Protein AF-A0A3G8M3Q3-F1 (afdb_monomer_lite)

Foldseek 3Di:
DDDDDDDDDDDDDDDPPPPPDPDPQDFVCQQAVLPDFFKWFKFFPNDGDWIKTWDHPDPFFIAIAIGHPDPPPDADDDQPDWTQWGWFACFAPGFIAIFGQWDWDPPDDRRPTHIWGKFFPWKWKAWQPGDTDTGGRVRGDTTTGGDGGRRDDQTKMKMKTKIFTADSVNPHGDKIKIKIKIKHKDQWDAAPQDDPPVRIAIWIKIFMWMAMLPPGTPFWDADDDPSHGPPHPTGGQKMAIRGRVQHGRCFIDGPPDGTIGIGTPDD

Radius of gyration: 21.7 Å; chains: 1; bounding box: 84×52×56 Å

Structure (mmCIF, N/CA/C/O backbone):
data_AF-A0A3G8M3Q3-F1
#
_entry.id   AF-A0A3G8M3Q3-F1
#
loop_
_atom_site.group_PDB
_atom_site.id
_atom_site.type_symbol
_atom_site.label_atom_id
_atom_site.label_alt_id
_atom_site.label_comp_id
_atom_site.label_asym_id
_atom_site.label_entity_id
_atom_site.label_seq_id
_atom_site.pdbx_PDB_ins_code
_atom_site.Cartn_x
_atom_site.Cartn_y
_atom_site.Cartn_z
_atom_site.occupancy
_atom_site.B_iso_or_equiv
_atom_site.auth_seq_id
_atom_site.auth_comp_id
_atom_site.auth_asym_id
_atom_site.auth_atom_id
_atom_site.pdbx_PDB_model_num
ATOM 1 N N . MET A 1 1 ? -62.372 -31.945 -24.465 1.00 40.75 1 MET A N 1
ATOM 2 C CA . MET A 1 1 ? -61.508 -33.107 -24.761 1.00 40.75 1 MET A CA 1
ATOM 3 C C . MET A 1 1 ? -60.126 -32.550 -25.115 1.00 40.75 1 MET A C 1
ATOM 5 O O . MET A 1 1 ? -60.099 -31.724 -26.007 1.00 40.75 1 MET A O 1
ATOM 9 N N . ARG A 1 2 ? -59.083 -32.896 -24.327 1.00 37.00 2 ARG A N 1
ATOM 10 C CA . ARG A 1 2 ? -57.598 -32.853 -24.547 1.00 37.00 2 ARG A CA 1
ATOM 11 C C . ARG A 1 2 ? -56.981 -31.659 -25.333 1.00 37.00 2 ARG A C 1
ATOM 13 O O . ARG A 1 2 ? -57.373 -31.423 -26.460 1.00 37.00 2 ARG A O 1
ATOM 20 N N . ARG A 1 3 ? -56.128 -30.815 -24.706 1.00 33.59 3 ARG A N 1
ATOM 21 C CA . ARG A 1 3 ? -54.622 -30.845 -24.641 1.00 33.59 3 ARG A CA 1
ATOM 22 C C . ARG A 1 3 ? -53.977 -30.807 -26.043 1.00 33.59 3 ARG A C 1
ATOM 24 O O . ARG A 1 3 ? -54.398 -31.591 -26.873 1.00 33.59 3 ARG A O 1
ATOM 31 N N . GLU A 1 4 ? -53.029 -29.925 -26.388 1.00 37.81 4 GLU A N 1
ATOM 32 C CA . GLU A 1 4 ? -51.670 -29.662 -25.841 1.00 37.81 4 GLU A CA 1
ATOM 33 C C . GLU A 1 4 ? -51.273 -28.175 -26.093 1.00 37.81 4 GLU A C 1
ATOM 35 O O . GLU A 1 4 ? -51.720 -27.611 -27.083 1.00 37.81 4 GLU A O 1
ATOM 40 N N . LEU A 1 5 ? -50.612 -27.372 -25.239 1.00 42.44 5 LEU A N 1
ATOM 41 C CA . LEU A 1 5 ? -49.352 -27.440 -24.459 1.00 42.44 5 LEU A CA 1
ATOM 42 C C . LEU A 1 5 ? -48.046 -27.425 -25.279 1.00 42.44 5 LEU A C 1
ATOM 44 O O . LEU A 1 5 ? -47.664 -28.454 -25.821 1.00 42.44 5 LEU A O 1
ATOM 48 N N . ASN A 1 6 ? -47.331 -26.284 -25.243 1.00 35.25 6 ASN A N 1
ATOM 49 C CA . ASN A 1 6 ? -45.879 -26.098 -24.976 1.00 35.25 6 ASN A CA 1
ATOM 50 C C . ASN A 1 6 ? -45.358 -24.818 -25.675 1.00 35.25 6 ASN A C 1
ATOM 52 O O . ASN A 1 6 ? -45.674 -24.616 -26.837 1.00 35.25 6 ASN A O 1
ATOM 56 N N . ARG A 1 7 ? -44.512 -23.926 -25.137 1.00 35.75 7 ARG A N 1
ATOM 57 C CA . ARG A 1 7 ? -43.873 -23.642 -23.830 1.00 35.75 7 ARG A CA 1
ATOM 58 C C . ARG A 1 7 ? -43.283 -22.217 -23.953 1.00 35.75 7 ARG A C 1
ATOM 60 O O . ARG A 1 7 ? -42.674 -21.949 -24.986 1.00 35.75 7 ARG A O 1
ATOM 67 N N . PRO A 1 8 ? -43.355 -21.336 -22.942 1.00 37.47 8 PRO A N 1
ATOM 68 C CA . PRO A 1 8 ? -42.456 -20.191 -22.857 1.00 37.47 8 PRO A CA 1
ATOM 69 C C . PRO A 1 8 ? -41.119 -20.591 -22.210 1.00 37.47 8 PRO A C 1
ATOM 71 O O . PRO A 1 8 ? -41.064 -21.424 -21.303 1.00 37.47 8 PRO A O 1
ATOM 74 N N . VAL A 1 9 ? -40.042 -19.998 -22.722 1.00 39.16 9 VAL A N 1
ATOM 75 C CA . VAL A 1 9 ? -38.662 -20.136 -22.242 1.00 39.16 9 VAL A CA 1
ATOM 76 C C . VAL A 1 9 ? -38.539 -19.480 -20.865 1.00 39.16 9 VAL A C 1
ATOM 78 O O . VAL A 1 9 ? -38.859 -18.305 -20.699 1.00 39.16 9 VAL A O 1
ATOM 81 N N . TYR A 1 10 ? -38.072 -20.249 -19.882 1.00 33.38 10 TYR A N 1
ATOM 82 C CA . TYR A 1 10 ? -37.680 -19.753 -18.565 1.00 33.38 10 TYR A CA 1
ATOM 83 C C . TYR A 1 10 ? -36.361 -18.981 -18.681 1.00 33.38 10 TYR A C 1
ATOM 85 O O . TYR A 1 10 ? -35.334 -19.562 -19.027 1.00 33.38 10 TYR A O 1
ATOM 93 N N . VAL A 1 11 ? -36.371 -17.693 -18.339 1.00 37.00 11 VAL A N 1
ATOM 94 C CA . VAL A 1 11 ? -35.156 -16.975 -17.940 1.00 37.00 11 VAL A CA 1
ATOM 95 C C . VAL A 1 11 ? -35.053 -17.103 -16.424 1.00 37.00 11 VAL A C 1
ATOM 97 O O . VAL A 1 11 ? -35.839 -16.509 -15.687 1.00 37.00 11 VAL A O 1
ATOM 100 N N . SER A 1 12 ? -34.113 -17.926 -15.959 1.00 34.34 12 SER A N 1
ATOM 101 C CA . SER A 1 12 ? -33.754 -18.022 -14.543 1.00 34.34 12 SER A CA 1
ATOM 102 C C . SER A 1 12 ? -33.100 -16.721 -14.088 1.00 34.34 12 SER A C 1
ATOM 104 O O . SER A 1 12 ? -31.940 -16.460 -14.402 1.00 34.34 12 SER A O 1
ATOM 106 N N . ALA A 1 13 ? -33.828 -15.932 -13.301 1.00 34.44 13 ALA A N 1
ATOM 107 C CA . ALA A 1 13 ? -33.247 -14.902 -12.457 1.00 34.44 13 ALA A CA 1
ATOM 108 C C . ALA A 1 13 ? -32.450 -15.589 -11.337 1.00 34.44 13 ALA A C 1
ATOM 110 O O . ALA A 1 13 ? -33.031 -16.147 -10.406 1.00 34.44 13 ALA A O 1
ATOM 111 N N . HIS A 1 14 ? -31.120 -15.582 -11.435 1.00 33.31 14 HIS A N 1
ATOM 112 C CA . HIS A 1 14 ? -30.280 -15.890 -10.284 1.00 33.31 14 HIS A CA 1
ATOM 113 C C . HIS A 1 14 ? -30.279 -14.677 -9.359 1.00 33.31 14 HIS A C 1
ATOM 115 O O . HIS A 1 14 ? -29.726 -13.621 -9.658 1.00 33.31 14 HIS A O 1
ATOM 121 N N . VAL A 1 15 ? -30.968 -14.860 -8.241 1.00 36.97 15 VAL A N 1
ATOM 122 C CA . VAL A 1 15 ? -30.969 -13.994 -7.071 1.00 36.97 15 VAL A CA 1
ATOM 123 C C . VAL A 1 15 ? -29.561 -14.012 -6.471 1.00 36.97 15 VAL A C 1
ATOM 125 O O . VAL A 1 15 ? -29.183 -14.974 -5.809 1.00 36.97 15 VAL A O 1
ATOM 128 N N . ALA A 1 16 ? -28.780 -12.952 -6.681 1.00 37.38 16 ALA A N 1
ATOM 129 C CA . ALA A 1 16 ? -27.647 -12.647 -5.815 1.00 37.38 16 ALA A CA 1
ATOM 130 C C . ALA A 1 16 ? -28.204 -11.931 -4.578 1.00 37.38 16 ALA A C 1
ATOM 132 O O . ALA A 1 16 ? -28.388 -10.714 -4.561 1.00 37.38 16 ALA A O 1
ATOM 133 N N . ALA A 1 17 ? -28.563 -12.714 -3.563 1.00 34.62 17 ALA A N 1
ATOM 134 C CA . ALA A 1 17 ? -28.918 -12.193 -2.255 1.00 34.62 17 ALA A CA 1
ATOM 135 C C . ALA A 1 17 ? -27.663 -11.565 -1.628 1.00 34.62 17 ALA A C 1
ATOM 137 O O . ALA A 1 17 ? -26.832 -12.257 -1.045 1.00 34.62 17 ALA A O 1
ATOM 138 N N . CYS A 1 18 ? -27.522 -10.244 -1.757 1.00 36.16 18 CYS A N 1
ATOM 139 C CA . CYS A 1 18 ? -26.643 -9.457 -0.901 1.00 36.16 18 CYS A CA 1
ATOM 140 C C . CYS A 1 18 ? -27.139 -9.610 0.540 1.00 36.16 18 CYS A C 1
ATOM 142 O O . CYS A 1 18 ? -28.108 -8.967 0.948 1.00 36.16 18 CYS A O 1
ATOM 144 N N . GLY A 1 19 ? -26.483 -10.479 1.308 1.00 34.22 19 GLY A N 1
ATOM 145 C CA . GLY A 1 19 ? -26.608 -10.487 2.756 1.00 34.22 19 GLY A CA 1
ATOM 146 C C . GLY A 1 19 ? -26.223 -9.111 3.288 1.00 34.22 19 GLY A C 1
ATOM 147 O O . GLY A 1 19 ? -25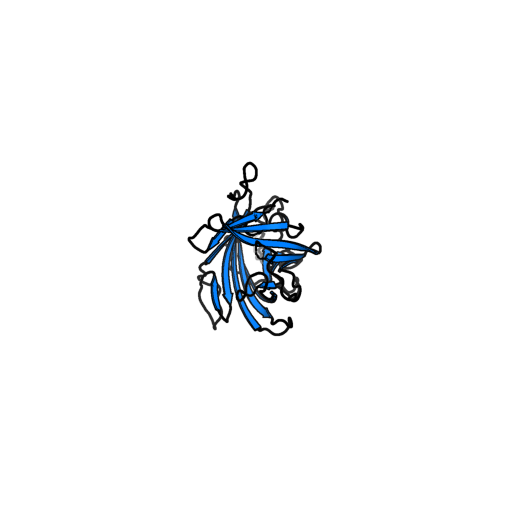.085 -8.670 3.141 1.00 34.22 19 GLY A O 1
ATOM 148 N N . LEU A 1 20 ? -27.191 -8.415 3.879 1.00 43.31 20 LEU A N 1
ATOM 149 C CA . LEU A 1 20 ? -26.968 -7.223 4.686 1.00 43.31 20 LEU A CA 1
ATOM 150 C C . LEU A 1 20 ? -26.212 -7.646 5.951 1.00 43.31 20 LEU A C 1
ATOM 152 O O . LEU A 1 20 ? -26.810 -7.944 6.982 1.00 43.31 20 LEU A O 1
ATOM 156 N N . ILE A 1 21 ? -24.886 -7.699 5.856 1.00 43.00 21 ILE A N 1
ATOM 157 C CA . ILE A 1 21 ? -23.998 -7.807 7.011 1.00 43.00 21 ILE A CA 1
ATOM 158 C C . ILE A 1 21 ? -24.046 -6.446 7.710 1.00 43.00 21 ILE A C 1
ATOM 160 O O . ILE A 1 21 ? -23.524 -5.454 7.200 1.00 43.00 21 ILE A O 1
ATOM 164 N N . SER A 1 22 ? -24.697 -6.369 8.873 1.00 43.41 22 SER A N 1
ATOM 165 C CA . SER A 1 22 ? -24.556 -5.219 9.768 1.00 43.41 22 SER A CA 1
ATOM 166 C C . SER A 1 22 ? -23.190 -5.293 10.459 1.00 43.41 22 SER A C 1
ATOM 168 O O . SER A 1 22 ? -23.093 -5.612 11.644 1.00 43.41 22 SER A O 1
ATOM 170 N N . SER A 1 23 ? -22.115 -5.052 9.712 1.00 48.78 23 SER A N 1
ATOM 171 C CA . SER A 1 23 ? -20.810 -4.791 10.308 1.00 48.78 23 SER A CA 1
ATOM 172 C C . SER A 1 23 ? -20.828 -3.377 10.886 1.00 48.78 23 SER A C 1
ATOM 174 O O . SER A 1 23 ? -21.395 -2.448 10.298 1.00 48.78 23 SER A O 1
ATOM 176 N N . GLN A 1 24 ? -20.224 -3.184 12.060 1.00 53.44 24 GLN A N 1
ATOM 177 C CA . GLN A 1 24 ? -19.798 -1.842 12.443 1.00 53.44 24 GLN A CA 1
ATOM 178 C C . GLN A 1 24 ? -18.947 -1.313 11.284 1.00 53.44 24 GLN A C 1
ATOM 180 O O . GLN A 1 24 ? -17.979 -1.961 10.896 1.00 53.44 24 GLN A O 1
ATOM 185 N N . ARG A 1 25 ? -19.368 -0.202 10.666 1.00 68.44 25 ARG A N 1
ATOM 186 C CA . ARG A 1 25 ? -18.690 0.383 9.501 1.00 68.44 25 ARG A CA 1
ATOM 187 C C . ARG A 1 25 ? -17.395 1.047 9.946 1.00 68.44 25 ARG A C 1
ATOM 189 O O . ARG A 1 25 ? -17.318 2.272 10.027 1.00 68.44 25 ARG A O 1
ATOM 196 N N . GLU A 1 26 ? -16.416 0.229 10.287 1.00 85.19 26 GLU A N 1
ATOM 197 C CA . GLU A 1 26 ? -15.064 0.693 10.517 1.00 85.19 26 GLU A CA 1
ATOM 198 C C . GLU A 1 26 ? -14.445 1.127 9.194 1.00 85.19 26 GLU A C 1
ATOM 200 O O . GLU A 1 26 ? -14.740 0.594 8.120 1.00 85.19 26 GLU A O 1
ATOM 205 N N . ARG A 1 27 ? -13.602 2.148 9.274 1.00 88.19 27 ARG A N 1
ATOM 206 C CA . ARG A 1 27 ? -12.960 2.757 8.116 1.00 88.19 27 ARG A CA 1
ATOM 207 C C . ARG A 1 27 ? -11.458 2.635 8.244 1.00 88.19 27 ARG A C 1
ATOM 209 O O . ARG A 1 27 ? -10.931 2.630 9.348 1.00 88.19 27 ARG A O 1
ATOM 216 N N . ALA A 1 28 ? -10.739 2.665 7.130 1.00 84.31 28 ALA A N 1
ATOM 217 C CA . ALA A 1 28 ? -9.280 2.689 7.143 1.00 84.31 28 ALA A CA 1
ATOM 218 C C . ALA A 1 28 ? -8.739 3.866 7.976 1.00 84.31 28 ALA A C 1
ATOM 220 O O . ALA A 1 28 ? -7.700 3.735 8.604 1.00 84.31 28 ALA A O 1
ATOM 221 N N . THR A 1 29 ? -9.463 4.986 8.074 1.00 84.56 29 THR A N 1
ATOM 222 C CA . THR A 1 29 ? -9.095 6.111 8.958 1.00 84.56 29 THR A CA 1
ATOM 223 C C . THR A 1 29 ? -9.113 5.780 10.446 1.00 84.56 29 THR A C 1
ATOM 225 O O . THR A 1 29 ? -8.512 6.512 11.220 1.00 84.56 29 THR A O 1
ATOM 228 N N . ASP A 1 30 ? -9.792 4.709 10.854 1.00 85.62 30 ASP A N 1
ATOM 229 C CA . ASP A 1 30 ? -9.781 4.246 12.240 1.00 85.62 30 ASP A CA 1
ATOM 230 C C . ASP A 1 30 ? -8.491 3.476 12.557 1.00 85.62 30 ASP A C 1
ATOM 232 O O . ASP A 1 30 ? -8.166 3.293 13.722 1.00 85.62 30 ASP A O 1
ATOM 236 N N . TYR A 1 31 ? -7.755 3.026 11.538 1.00 84.00 31 TYR A N 1
ATOM 237 C CA . TYR A 1 31 ? -6.584 2.149 11.647 1.00 84.00 31 TYR A CA 1
ATOM 238 C C . TYR A 1 31 ? -5.296 2.856 11.236 1.00 84.00 31 TYR A C 1
ATOM 240 O O . TYR A 1 31 ? -4.301 2.863 11.955 1.00 84.00 31 TYR A O 1
ATOM 248 N N . PHE A 1 32 ? -5.331 3.482 10.070 1.00 76.81 32 PHE A N 1
ATOM 249 C CA . PHE A 1 32 ? -4.275 4.306 9.527 1.00 76.81 32 PHE A CA 1
ATOM 250 C C . PHE A 1 32 ? -4.573 5.732 9.987 1.00 76.81 32 PHE A C 1
ATOM 252 O O . PHE A 1 32 ? -5.627 6.271 9.648 1.00 76.81 32 PHE A O 1
ATOM 259 N N . LEU A 1 33 ? -3.675 6.338 10.770 1.00 73.69 33 LEU A N 1
ATOM 260 C CA . LEU A 1 33 ? -3.817 7.686 11.353 1.00 73.69 33 LEU A CA 1
ATOM 261 C C . LEU A 1 33 ? -3.710 8.797 10.288 1.00 73.69 33 LEU A C 1
ATOM 263 O O . LEU A 1 33 ? -3.013 9.789 10.451 1.00 73.69 33 LEU A O 1
ATOM 267 N N . LEU A 1 34 ? -4.400 8.628 9.160 1.00 71.50 34 LEU A N 1
ATOM 268 C CA . LEU A 1 34 ? -4.343 9.470 7.965 1.00 71.50 34 LEU A CA 1
ATOM 269 C C . LEU A 1 34 ? -4.743 10.921 8.241 1.00 71.50 34 LEU A C 1
ATOM 271 O O . LEU A 1 34 ? -4.446 11.797 7.436 1.00 71.50 34 LEU A O 1
ATOM 275 N N . ARG A 1 35 ? -5.467 11.161 9.337 1.00 74.50 35 ARG A N 1
ATOM 276 C CA . ARG A 1 35 ? -6.048 12.461 9.687 1.00 74.50 35 ARG A CA 1
ATOM 277 C C . ARG A 1 35 ? -5.386 13.135 10.878 1.00 74.50 35 ARG A C 1
ATOM 279 O O . ARG A 1 35 ? -5.713 14.288 11.145 1.00 74.50 35 ARG A O 1
ATOM 286 N N . ASP A 1 36 ? -4.440 12.464 11.523 1.00 75.88 36 ASP A N 1
ATOM 287 C CA . ASP A 1 36 ? -3.827 12.955 12.746 1.00 75.88 36 ASP A CA 1
ATOM 288 C C . ASP A 1 36 ? -2.351 13.243 12.497 1.00 75.88 36 ASP A C 1
ATOM 290 O O . ASP A 1 36 ? -1.625 12.433 11.914 1.00 75.88 36 ASP A O 1
ATOM 294 N N . ASN A 1 37 ? -1.890 14.400 12.972 1.00 83.69 37 ASN A N 1
ATOM 295 C CA . ASN A 1 37 ? -0.459 14.611 13.146 1.00 83.69 37 ASN A CA 1
ATOM 296 C C . ASN A 1 37 ? 0.000 13.654 14.240 1.00 83.69 37 ASN A C 1
ATOM 298 O O . ASN A 1 37 ? -0.347 13.833 15.404 1.00 83.69 37 ASN A O 1
ATOM 302 N N . SER A 1 38 ? 0.749 12.627 13.860 1.00 79.56 38 SER A N 1
ATOM 303 C CA . SER A 1 38 ? 1.203 11.606 14.797 1.00 79.56 38 SER A CA 1
ATOM 304 C C . SER A 1 38 ? 2.671 11.309 14.578 1.00 79.56 38 SER A C 1
ATOM 306 O O . SER A 1 38 ? 3.171 11.308 13.455 1.00 79.56 38 SER A O 1
ATOM 308 N N . THR A 1 39 ? 3.376 11.077 15.676 1.00 80.00 39 THR A N 1
ATOM 309 C CA . THR A 1 39 ? 4.775 10.673 15.665 1.00 80.00 39 THR A CA 1
ATOM 310 C C . THR A 1 39 ? 4.924 9.431 16.525 1.00 80.00 39 THR A C 1
ATOM 312 O O . THR A 1 39 ? 4.274 9.277 17.559 1.00 80.00 39 THR A O 1
ATOM 315 N N . GLY A 1 40 ? 5.797 8.528 16.107 1.00 78.31 40 GLY A N 1
ATOM 316 C CA . GLY A 1 40 ? 6.117 7.341 16.874 1.00 78.31 40 GLY A CA 1
ATOM 317 C C . GLY A 1 40 ? 7.542 6.878 16.661 1.00 78.31 40 GLY A C 1
ATOM 318 O O . GLY A 1 40 ? 8.335 7.500 15.956 1.00 78.31 40 GLY A O 1
ATOM 319 N N . VAL A 1 41 ? 7.889 5.779 17.311 1.00 77.62 41 VAL A N 1
ATOM 320 C CA . VAL A 1 41 ? 9.188 5.126 17.201 1.00 77.62 41 VAL A CA 1
ATOM 321 C C . VAL A 1 41 ? 9.014 3.680 16.793 1.00 77.62 41 VAL A C 1
ATOM 323 O O . VAL A 1 41 ? 8.151 2.971 17.303 1.00 77.62 41 VAL A O 1
ATOM 326 N N . LEU A 1 42 ? 9.876 3.231 15.892 1.00 76.94 42 LEU A N 1
ATOM 327 C CA . LEU A 1 42 ? 10.107 1.818 15.662 1.00 76.94 42 LEU A CA 1
ATOM 328 C C . LEU A 1 42 ? 11.037 1.300 16.758 1.00 76.94 42 LEU A C 1
ATOM 330 O O . LEU A 1 42 ? 12.167 1.780 16.896 1.00 76.94 42 LEU A O 1
ATOM 334 N N . MET A 1 43 ? 10.574 0.309 17.508 1.00 76.06 43 MET A N 1
ATOM 335 C CA . MET A 1 43 ? 11.366 -0.426 18.484 1.00 76.06 43 MET A CA 1
ATOM 336 C C . MET A 1 43 ? 11.758 -1.791 17.932 1.00 76.06 43 MET A C 1
ATOM 338 O O . MET A 1 43 ? 10.924 -2.500 17.374 1.00 76.06 43 MET A O 1
ATOM 342 N N . SER A 1 44 ? 13.013 -2.188 18.146 1.00 75.25 44 SER A N 1
ATOM 343 C CA . SER A 1 44 ? 13.489 -3.549 17.888 1.00 75.25 44 SER A CA 1
ATOM 344 C C . SER A 1 44 ? 14.396 -4.011 19.021 1.00 75.25 44 SER A C 1
ATOM 346 O O . SER A 1 44 ? 15.326 -3.303 19.410 1.00 75.25 44 SER A O 1
ATOM 348 N N . GLY A 1 45 ? 14.094 -5.170 19.615 1.00 73.62 45 GLY A N 1
ATOM 349 C CA . GLY A 1 45 ? 14.868 -5.709 20.743 1.00 73.62 45 GLY A CA 1
ATOM 350 C C . GLY A 1 45 ? 15.021 -4.735 21.923 1.00 73.62 45 GLY A C 1
ATOM 351 O O . GLY A 1 45 ? 16.088 -4.674 22.530 1.00 73.62 45 GLY A O 1
ATOM 352 N N . GLY A 1 46 ? 13.993 -3.924 22.205 1.00 73.62 46 GLY A N 1
ATOM 353 C CA . GLY A 1 46 ? 14.006 -2.915 23.273 1.00 73.62 46 GLY A CA 1
ATOM 354 C C . GLY A 1 46 ? 14.746 -1.610 22.942 1.00 73.62 46 GLY A C 1
ATOM 355 O O . GLY A 1 46 ? 14.853 -0.740 23.803 1.00 73.62 46 GLY A O 1
ATOM 356 N N . ARG A 1 47 ? 15.244 -1.431 21.712 1.00 73.56 47 ARG A N 1
ATOM 357 C CA . ARG A 1 47 ? 15.945 -0.215 21.266 1.00 73.56 47 ARG A CA 1
ATOM 358 C C . ARG A 1 47 ? 15.118 0.590 20.268 1.00 73.56 47 ARG A C 1
ATOM 360 O O . ARG A 1 47 ? 14.471 0.006 19.405 1.00 73.56 47 ARG A O 1
ATOM 367 N N . ARG A 1 48 ? 15.205 1.925 20.347 1.00 76.94 48 ARG A N 1
ATOM 368 C CA . ARG A 1 48 ? 14.653 2.855 19.344 1.00 76.94 48 ARG A CA 1
ATOM 369 C C . ARG A 1 48 ? 15.502 2.796 18.078 1.00 76.94 48 ARG A C 1
ATOM 371 O O . ARG A 1 48 ? 16.672 3.166 18.113 1.00 76.94 48 ARG A O 1
ATOM 378 N N . MET A 1 49 ? 14.908 2.346 16.982 1.00 74.81 49 MET A N 1
ATOM 379 C CA . MET A 1 49 ? 15.581 2.185 15.692 1.00 74.81 49 MET A CA 1
ATOM 380 C C . MET A 1 49 ? 15.368 3.395 14.784 1.00 74.81 49 MET A C 1
ATOM 382 O O . MET A 1 49 ? 16.306 3.881 14.161 1.00 74.81 49 MET A O 1
ATOM 386 N N . SER A 1 50 ? 14.134 3.893 14.715 1.00 73.81 50 SER A N 1
A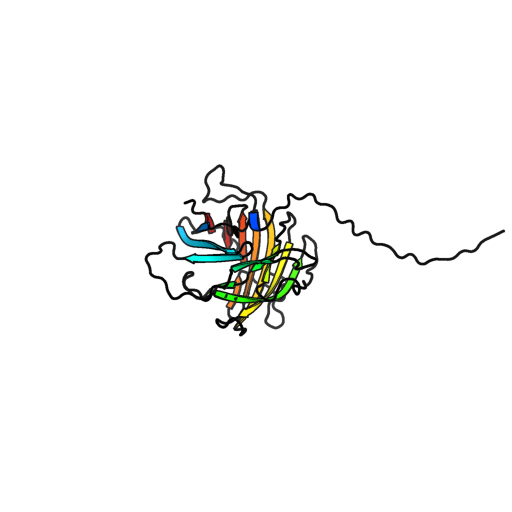TOM 387 C CA . SER A 1 50 ? 13.745 5.026 13.873 1.00 73.81 50 SER A CA 1
ATOM 388 C C . SER A 1 50 ? 12.574 5.764 14.508 1.00 73.81 50 SER A C 1
ATOM 390 O O . SER A 1 50 ? 11.837 5.183 15.305 1.00 73.81 50 SER A O 1
ATOM 392 N N . ARG A 1 51 ? 12.411 7.043 14.175 1.00 78.44 51 ARG A N 1
ATOM 393 C CA . ARG A 1 51 ? 11.192 7.804 14.439 1.00 78.44 51 ARG A CA 1
ATOM 394 C C . ARG A 1 51 ? 10.390 7.886 13.151 1.00 78.44 51 ARG A C 1
ATOM 396 O O . ARG A 1 51 ? 10.974 8.090 12.095 1.00 78.44 51 ARG A O 1
ATOM 403 N N . TRP A 1 52 ? 9.080 7.761 13.235 1.00 77.31 52 TRP A N 1
ATOM 404 C CA . TRP A 1 52 ? 8.179 8.020 12.122 1.00 77.31 52 TRP A CA 1
ATOM 405 C C . TRP A 1 52 ? 7.256 9.178 12.453 1.00 77.31 52 TRP A C 1
ATOM 407 O O . TRP A 1 52 ? 6.927 9.385 13.618 1.00 77.31 52 TRP A O 1
ATOM 417 N N . THR A 1 53 ? 6.837 9.916 11.434 1.00 79.56 53 THR A N 1
ATOM 418 C CA . THR A 1 53 ? 5.891 11.024 11.564 1.00 79.56 53 THR A CA 1
ATOM 419 C C . THR A 1 53 ? 4.909 10.975 10.410 1.00 79.56 53 THR A C 1
ATOM 421 O O . THR A 1 53 ? 5.332 10.998 9.257 1.00 79.56 53 THR A O 1
ATOM 424 N N . ILE A 1 54 ? 3.619 10.942 10.731 1.00 81.44 54 ILE A N 1
ATOM 425 C CA . ILE A 1 54 ? 2.504 11.076 9.799 1.00 81.44 54 ILE A CA 1
ATOM 426 C C . ILE A 1 54 ? 2.009 12.520 9.863 1.00 81.44 54 ILE A C 1
ATOM 428 O O . ILE A 1 54 ? 1.729 13.042 10.945 1.00 81.44 54 ILE A O 1
ATOM 432 N N . LYS A 1 55 ? 1.904 13.160 8.700 1.00 86.12 55 LYS A N 1
ATOM 433 C CA . LYS A 1 55 ? 1.442 14.535 8.541 1.00 86.12 55 LYS A CA 1
ATOM 434 C C . LYS A 1 55 ? 0.327 14.588 7.493 1.00 86.12 55 LYS A C 1
ATOM 436 O O . LYS A 1 55 ? 0.615 14.408 6.306 1.00 86.12 55 LYS A O 1
ATOM 441 N N . PRO A 1 56 ? -0.920 14.892 7.890 1.00 86.88 56 PRO A N 1
ATOM 442 C CA . PRO A 1 56 ? -2.003 15.115 6.947 1.00 86.88 56 PRO A CA 1
ATOM 443 C C . PRO A 1 56 ? -1.648 16.250 5.984 1.00 86.88 56 PRO A C 1
ATOM 445 O O . PRO A 1 56 ? -1.234 17.336 6.398 1.00 86.88 56 PRO A O 1
ATOM 448 N N . VAL A 1 57 ? -1.820 15.990 4.692 1.00 86.50 57 VAL A N 1
ATOM 449 C CA . VAL A 1 57 ? -1.651 16.984 3.622 1.00 86.50 57 VAL A CA 1
ATOM 450 C C . VAL A 1 57 ? -3.014 17.557 3.249 1.00 86.50 57 VAL A C 1
ATOM 452 O O . VAL A 1 57 ? -3.175 18.766 3.093 1.00 86.50 57 VAL A O 1
ATOM 455 N N . THR A 1 58 ? -4.022 16.687 3.172 1.00 86.31 58 THR A N 1
ATOM 456 C CA . THR A 1 58 ? -5.427 17.041 2.953 1.00 86.31 58 THR A CA 1
ATOM 457 C C . THR A 1 58 ? -6.328 16.134 3.796 1.00 86.31 58 THR A C 1
ATOM 459 O O . THR A 1 58 ? -5.862 15.263 4.525 1.00 86.31 58 THR A O 1
ATOM 462 N N . SER A 1 59 ? -7.650 16.289 3.692 1.00 84.12 59 SER A N 1
ATOM 463 C CA . SER A 1 59 ? -8.612 15.435 4.411 1.00 84.12 59 SER A CA 1
ATOM 464 C C . SER A 1 59 ? -8.628 13.968 3.950 1.00 84.12 59 SER A C 1
ATOM 466 O O . SER A 1 59 ? -9.253 13.114 4.597 1.00 84.12 59 SER A O 1
ATOM 468 N N . THR A 1 60 ? -7.971 13.679 2.826 1.00 85.31 60 THR A N 1
ATOM 469 C CA . THR A 1 60 ? -7.883 12.352 2.215 1.00 85.31 60 THR A CA 1
ATOM 470 C C . THR A 1 60 ? -6.454 11.894 1.980 1.00 85.31 60 THR A C 1
ATOM 472 O O . THR A 1 60 ? -6.295 10.794 1.470 1.00 85.31 60 THR A O 1
ATOM 475 N N . GLN A 1 61 ? -5.439 12.690 2.314 1.00 86.81 61 GLN A N 1
ATOM 476 C CA . GLN A 1 61 ? -4.049 12.374 1.994 1.00 86.81 61 GLN A CA 1
ATOM 477 C C . GLN A 1 61 ? -3.128 12.643 3.170 1.00 86.81 61 GLN A C 1
ATOM 479 O O . GLN A 1 61 ? -3.299 13.630 3.890 1.00 86.81 61 GLN A O 1
ATOM 484 N N . THR A 1 62 ? -2.112 11.804 3.313 1.00 86.12 62 THR A N 1
ATOM 485 C CA . THR A 1 62 ? -1.076 11.982 4.321 1.00 86.12 62 THR A CA 1
ATOM 486 C C . THR A 1 62 ? 0.300 11.645 3.774 1.00 86.12 62 THR A C 1
ATOM 488 O O . THR A 1 62 ? 0.462 10.838 2.854 1.00 86.12 62 THR A O 1
ATOM 491 N N . ASP A 1 63 ? 1.295 12.264 4.385 1.00 84.44 63 ASP A N 1
ATOM 492 C CA . ASP A 1 63 ? 2.697 11.955 4.197 1.00 84.44 63 ASP A CA 1
ATOM 493 C C . ASP A 1 63 ? 3.220 11.239 5.453 1.00 84.44 63 ASP A C 1
ATOM 495 O O . ASP A 1 63 ? 2.950 11.686 6.567 1.00 84.44 63 ASP A O 1
ATOM 499 N N . ILE A 1 64 ? 3.974 10.147 5.296 1.00 79.06 64 ILE A N 1
ATOM 500 C CA . ILE A 1 64 ? 4.694 9.496 6.394 1.00 79.06 64 ILE A CA 1
ATOM 501 C C . ILE A 1 64 ? 6.198 9.546 6.146 1.00 79.06 64 ILE A C 1
ATOM 503 O O . ILE A 1 64 ? 6.745 8.994 5.196 1.00 79.06 64 ILE A O 1
ATOM 507 N N . SER A 1 65 ? 6.913 10.224 7.031 1.00 76.38 65 SER A N 1
ATOM 508 C CA . SER A 1 65 ? 8.372 10.314 6.998 1.00 76.38 65 SER A CA 1
ATOM 509 C C . SER A 1 65 ? 8.986 9.454 8.089 1.00 76.38 65 SER A C 1
ATOM 511 O O . SER A 1 65 ? 8.371 9.221 9.128 1.00 76.38 65 SER A O 1
ATOM 513 N N . TRP A 1 66 ? 10.217 8.996 7.856 1.00 73.56 66 TRP A N 1
ATOM 514 C CA . TRP A 1 66 ? 11.002 8.335 8.894 1.00 73.56 66 TRP A CA 1
ATOM 515 C C . TRP A 1 66 ? 12.330 9.034 9.052 1.00 73.56 66 TRP A C 1
ATOM 517 O O . TRP A 1 66 ? 12.977 9.356 8.057 1.00 73.56 66 TRP A O 1
ATOM 527 N N . SER A 1 67 ? 12.734 9.220 10.295 1.00 71.62 67 SER A N 1
ATOM 528 C CA . SER A 1 67 ? 13.922 9.947 10.683 1.00 71.62 67 SER A CA 1
ATOM 529 C C . SER A 1 67 ? 14.776 9.163 11.673 1.00 71.62 67 SER A C 1
ATOM 531 O O . SER A 1 67 ? 14.369 8.139 12.245 1.00 71.62 67 SER A O 1
ATOM 533 N N . ASN A 1 68 ? 16.008 9.643 11.846 1.00 69.12 68 ASN A N 1
ATOM 534 C CA . ASN A 1 68 ? 16.857 9.229 12.951 1.00 69.12 68 ASN A CA 1
ATOM 535 C C . ASN A 1 68 ? 16.123 9.531 14.274 1.00 69.12 68 ASN A C 1
ATOM 537 O O . ASN A 1 68 ? 15.554 10.618 14.407 1.00 69.12 68 ASN A O 1
ATOM 541 N N . PRO A 1 69 ? 16.121 8.620 15.266 1.00 66.06 69 PRO A N 1
ATOM 542 C CA . PRO A 1 69 ? 15.573 8.937 16.583 1.00 66.06 69 PRO A CA 1
ATOM 543 C C . PRO A 1 69 ? 16.238 10.164 17.241 1.00 66.06 69 PRO A C 1
ATOM 545 O O . PRO A 1 69 ? 15.609 10.765 18.117 1.00 66.06 69 PRO A O 1
ATOM 548 N N . ASP A 1 70 ? 17.455 10.535 16.813 1.00 67.50 70 ASP A N 1
ATOM 549 C CA . ASP A 1 70 ? 18.205 11.725 17.229 1.00 67.50 70 ASP A CA 1
ATOM 550 C C . ASP A 1 70 ? 18.300 12.784 16.096 1.00 67.50 70 ASP A C 1
ATOM 552 O O . ASP A 1 70 ? 19.066 12.610 15.139 1.00 67.50 70 ASP A O 1
ATOM 556 N N . PRO A 1 71 ? 17.539 13.892 16.189 1.00 57.81 71 PRO A N 1
ATOM 557 C CA . PRO A 1 71 ? 17.454 14.920 15.149 1.00 57.81 71 PRO A CA 1
ATOM 558 C C . PRO A 1 71 ? 18.677 15.855 15.045 1.00 57.81 71 PRO A C 1
ATOM 560 O O . PRO A 1 71 ? 18.723 16.679 14.134 1.00 57.81 71 PRO A O 1
ATOM 563 N N . GLN A 1 72 ? 19.692 15.751 15.914 1.00 60.09 72 GLN A N 1
ATOM 564 C CA . GLN A 1 72 ? 20.829 16.692 15.926 1.00 60.09 72 GLN A CA 1
ATOM 565 C C . GLN A 1 72 ? 21.873 16.484 14.805 1.00 60.09 72 GLN A C 1
ATOM 567 O O . GLN A 1 72 ? 22.851 17.225 14.733 1.00 60.09 72 GLN A O 1
ATOM 5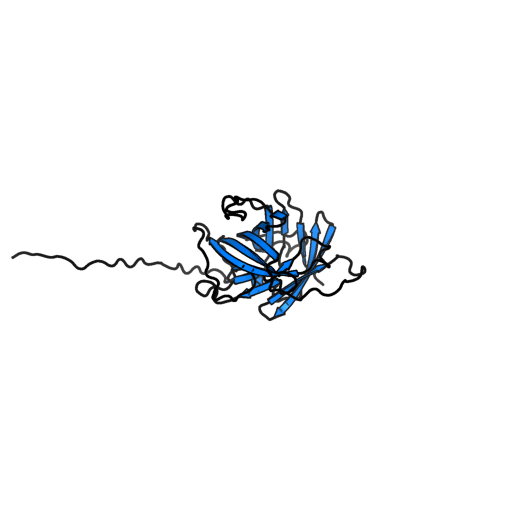72 N N . LYS A 1 73 ? 21.703 15.505 13.904 1.00 57.97 73 LYS A N 1
ATOM 573 C CA . LYS A 1 73 ? 22.742 15.092 12.929 1.00 57.97 73 LYS A CA 1
ATOM 574 C C . LYS A 1 73 ? 22.607 15.648 11.498 1.00 57.97 73 LYS A C 1
ATOM 576 O O . LYS A 1 73 ? 23.276 15.152 10.593 1.00 57.97 73 LYS A O 1
ATOM 581 N N . GLY A 1 74 ? 21.836 16.723 11.318 1.00 51.75 74 GLY A N 1
ATOM 582 C CA . GLY A 1 74 ? 21.767 17.507 10.075 1.00 51.75 74 GLY A CA 1
ATOM 583 C C . GLY A 1 74 ? 20.890 16.888 8.977 1.00 51.75 74 GLY A C 1
ATOM 584 O O . GLY A 1 74 ? 20.854 15.673 8.802 1.00 51.75 74 GLY A O 1
ATOM 585 N N . SER A 1 75 ? 20.176 17.741 8.232 1.00 46.94 75 SER A N 1
ATOM 586 C CA . SER A 1 75 ? 19.213 17.336 7.194 1.00 46.94 75 SER A CA 1
ATOM 587 C C . SER A 1 75 ? 19.740 17.638 5.779 1.00 46.94 75 SER A C 1
ATOM 589 O O . SER A 1 75 ? 20.217 18.749 5.547 1.00 46.94 75 SER A O 1
ATOM 591 N N . PRO A 1 76 ? 19.681 16.685 4.831 1.00 47.50 76 PRO A N 1
ATOM 592 C CA . PRO A 1 76 ? 19.937 16.927 3.408 1.00 47.50 76 PRO A CA 1
ATOM 593 C C . PRO A 1 76 ? 18.733 17.582 2.693 1.00 47.50 76 PRO A C 1
ATOM 595 O O . PRO A 1 76 ? 17.670 17.717 3.301 1.00 47.50 76 PRO A O 1
ATOM 598 N N . PRO A 1 77 ? 18.890 18.015 1.421 1.00 49.66 77 PRO A N 1
ATOM 599 C CA . PRO A 1 77 ? 17.850 18.727 0.671 1.00 49.66 77 PRO A CA 1
ATOM 600 C C . PRO A 1 77 ? 16.542 17.941 0.516 1.00 49.66 77 PRO A C 1
ATOM 602 O O . PRO A 1 77 ? 16.546 16.714 0.423 1.00 49.66 77 PRO A O 1
ATOM 605 N N . GLU A 1 78 ? 15.430 18.683 0.460 1.00 45.94 78 GLU A N 1
ATOM 606 C CA . GLU A 1 78 ? 14.077 18.130 0.374 1.00 45.94 78 GLU A CA 1
ATOM 607 C C . GLU A 1 78 ? 13.888 17.316 -0.922 1.00 45.94 78 GLU A C 1
ATOM 609 O O . GLU A 1 78 ? 14.064 17.862 -2.017 1.00 45.94 78 GLU A O 1
ATOM 614 N N . PRO A 1 79 ? 13.506 16.027 -0.840 1.00 48.59 79 PRO A N 1
ATOM 615 C CA . PRO A 1 79 ? 12.994 15.310 -2.000 1.00 48.59 79 PRO A CA 1
ATOM 616 C C . PRO A 1 79 ? 11.649 15.917 -2.443 1.00 48.59 79 PRO A C 1
ATOM 618 O O . PRO A 1 79 ? 11.000 16.623 -1.662 1.00 48.59 79 PRO A O 1
ATOM 621 N N . PRO A 1 80 ? 11.182 15.634 -3.673 1.00 51.03 80 PRO A N 1
ATOM 622 C CA . PRO A 1 80 ? 9.825 15.993 -4.069 1.00 51.03 80 PRO A CA 1
ATOM 623 C C . PRO A 1 80 ? 8.813 15.425 -3.063 1.00 51.03 80 PRO A C 1
ATOM 625 O O . PRO A 1 80 ? 8.894 14.263 -2.656 1.00 51.03 80 PRO A O 1
ATOM 628 N N . LYS A 1 81 ? 7.865 16.266 -2.641 1.00 58.06 81 LYS A N 1
ATOM 629 C CA . LYS A 1 81 ? 6.800 15.886 -1.708 1.00 58.06 81 LYS A CA 1
ATOM 630 C C . LYS A 1 81 ? 5.765 15.076 -2.481 1.00 58.06 81 LYS A C 1
ATOM 632 O O . LYS A 1 81 ? 4.956 15.650 -3.198 1.00 58.06 81 LYS A O 1
ATOM 637 N N . VAL A 1 82 ? 5.856 13.753 -2.379 1.00 66.31 82 VAL A N 1
ATOM 638 C CA . VAL A 1 82 ? 4.827 12.815 -2.846 1.00 66.31 82 VAL A CA 1
ATOM 639 C C . VAL A 1 82 ? 4.121 12.264 -1.612 1.00 66.31 82 VAL A C 1
ATOM 641 O O . VAL A 1 82 ? 4.796 11.852 -0.663 1.00 66.31 82 VAL A O 1
ATOM 644 N N . GLU A 1 83 ? 2.789 12.292 -1.615 1.00 77.00 83 GLU A N 1
ATOM 645 C CA . GLU A 1 83 ? 1.950 11.702 -0.574 1.00 77.00 83 GLU A CA 1
ATOM 646 C C . GLU A 1 83 ? 2.198 10.193 -0.501 1.00 77.00 83 GLU A C 1
ATOM 648 O O . GLU A 1 83 ? 2.392 9.538 -1.523 1.00 77.00 83 GLU A O 1
ATOM 653 N N . GLU A 1 84 ? 2.205 9.624 0.703 1.00 81.06 84 GLU A N 1
ATOM 654 C CA . GLU A 1 84 ? 2.391 8.179 0.838 1.00 81.06 84 GLU A CA 1
ATOM 655 C C . GLU A 1 84 ? 1.047 7.470 0.783 1.00 81.06 84 GLU A C 1
ATOM 657 O O . GLU A 1 84 ? 0.916 6.494 0.052 1.00 81.06 84 GLU A O 1
ATOM 662 N N . TRP A 1 85 ? 0.026 8.000 1.467 1.00 87.81 85 TRP A N 1
ATOM 663 C CA . TRP A 1 85 ? -1.310 7.416 1.448 1.00 87.81 85 TRP A CA 1
ATOM 664 C C . TRP A 1 85 ? -2.399 8.387 1.029 1.00 87.81 85 TRP A C 1
ATOM 666 O O . TRP A 1 85 ? -2.472 9.509 1.532 1.00 87.81 85 TRP A O 1
ATOM 676 N N . SER A 1 86 ? -3.321 7.881 0.208 1.00 88.25 86 SER A N 1
ATOM 677 C CA . SER A 1 86 ? -4.523 8.595 -0.218 1.00 88.25 86 SER A CA 1
ATOM 678 C C . SER A 1 86 ? -5.776 7.734 -0.105 1.00 88.25 86 SER A C 1
ATOM 680 O O . SER A 1 86 ? -5.795 6.575 -0.504 1.00 88.25 86 SER A O 1
ATOM 682 N N . ILE A 1 87 ? -6.875 8.313 0.371 1.00 89.62 87 ILE A N 1
ATOM 683 C CA . ILE A 1 87 ? -8.203 7.703 0.290 1.00 89.62 87 ILE A CA 1
ATOM 684 C C . ILE A 1 87 ? -8.798 8.064 -1.064 1.00 89.62 87 ILE A C 1
ATOM 686 O O . ILE A 1 87 ? -9.103 9.230 -1.324 1.00 89.62 87 ILE A O 1
ATOM 690 N N . ARG A 1 88 ? -9.025 7.058 -1.903 1.00 88.56 88 ARG A N 1
ATOM 691 C CA . ARG A 1 88 ? -9.655 7.221 -3.212 1.00 88.56 88 ARG A CA 1
ATOM 692 C C . ARG A 1 88 ? -11.022 6.573 -3.235 1.00 88.56 88 ARG A C 1
ATOM 694 O O . ARG A 1 88 ? -11.230 5.513 -2.651 1.00 88.56 88 ARG A O 1
ATOM 701 N N . ARG A 1 89 ? -11.969 7.247 -3.876 1.00 87.75 89 ARG A N 1
ATOM 702 C CA . ARG A 1 89 ? -13.384 6.863 -3.905 1.00 87.75 89 ARG A CA 1
ATOM 703 C C . ARG A 1 89 ? -13.799 6.488 -5.317 1.00 87.75 89 ARG A C 1
ATOM 705 O O . ARG A 1 89 ? -13.128 6.878 -6.264 1.00 87.75 89 ARG A O 1
ATOM 712 N N . ASN A 1 90 ? -14.933 5.798 -5.431 1.00 82.38 90 ASN A N 1
ATOM 713 C CA . ASN A 1 90 ? -15.540 5.409 -6.707 1.00 82.38 90 ASN A CA 1
ATOM 714 C C . ASN A 1 90 ? -14.594 4.594 -7.593 1.00 82.38 90 ASN A C 1
ATOM 716 O O . ASN A 1 90 ? -14.510 4.791 -8.799 1.00 82.38 90 ASN A O 1
ATOM 720 N N . CYS A 1 91 ? -13.868 3.691 -6.948 1.00 81.25 91 CYS A N 1
ATOM 721 C CA . CYS A 1 91 ? -12.824 2.913 -7.567 1.00 81.25 91 CYS A CA 1
ATOM 722 C C . CYS A 1 91 ? -13.366 1.703 -8.323 1.00 81.25 91 CYS A C 1
ATOM 724 O O . CYS A 1 91 ? -13.517 1.732 -9.536 1.00 81.25 91 CYS A O 1
ATOM 726 N N . MET A 1 92 ? -13.679 0.647 -7.578 1.00 74.38 92 MET A N 1
ATOM 727 C CA . MET A 1 92 ? -14.195 -0.617 -8.088 1.00 74.38 92 MET A CA 1
ATOM 728 C C . MET A 1 92 ? -15.652 -0.707 -7.679 1.00 74.38 92 MET A C 1
ATOM 730 O O . MET A 1 92 ? -15.924 -0.714 -6.480 1.00 74.38 92 MET A O 1
ATOM 734 N N . ASP A 1 93 ? -16.574 -0.727 -8.636 1.00 72.44 93 ASP A N 1
ATOM 735 C CA . ASP A 1 93 ? -18.016 -0.824 -8.368 1.00 72.44 93 ASP A CA 1
ATOM 736 C C . ASP A 1 93 ? -18.513 0.210 -7.334 1.00 72.44 93 ASP A C 1
ATOM 738 O O . ASP A 1 93 ? -19.366 -0.062 -6.491 1.00 72.44 93 ASP A O 1
ATOM 742 N N . GLY A 1 94 ? -17.922 1.411 -7.347 1.00 79.88 94 GLY A N 1
ATOM 743 C CA . GLY A 1 94 ? -18.241 2.487 -6.402 1.00 79.88 94 GLY A CA 1
ATOM 744 C C . GLY A 1 94 ? -17.535 2.406 -5.039 1.00 79.88 94 GLY A C 1
ATOM 745 O O . GLY A 1 94 ? -17.684 3.315 -4.222 1.00 79.88 94 GLY A O 1
ATOM 746 N N . ARG A 1 95 ? -16.730 1.370 -4.774 1.00 84.19 95 ARG A N 1
ATOM 747 C CA . ARG A 1 95 ? -16.005 1.207 -3.503 1.00 84.19 95 ARG A CA 1
ATOM 748 C C . ARG A 1 95 ? -14.891 2.235 -3.336 1.00 84.19 95 ARG A C 1
ATOM 750 O O . ARG A 1 95 ? -14.368 2.786 -4.304 1.00 84.19 95 ARG A O 1
ATOM 757 N N . SER A 1 96 ? -14.509 2.473 -2.085 1.00 89.19 96 SER A N 1
ATOM 758 C CA . SER A 1 96 ? -13.387 3.340 -1.721 1.00 89.19 96 SER A CA 1
ATOM 759 C C . SER A 1 96 ? -12.214 2.521 -1.187 1.00 89.19 96 SER A C 1
ATOM 761 O O . SER A 1 96 ? -12.406 1.467 -0.579 1.00 89.19 96 SER A O 1
ATOM 763 N N . PHE A 1 97 ? -10.999 3.018 -1.390 1.00 89.31 97 PHE A N 1
ATOM 764 C CA . PHE A 1 97 ? -9.765 2.342 -1.013 1.00 89.31 97 PHE A CA 1
ATOM 765 C C . PHE A 1 97 ? -8.720 3.302 -0.462 1.00 89.31 97 PHE A C 1
ATOM 767 O O . PHE A 1 97 ? -8.675 4.474 -0.832 1.00 89.31 97 PHE A O 1
ATOM 774 N N . LEU A 1 98 ? -7.840 2.762 0.372 1.00 89.75 98 LEU A N 1
ATOM 775 C CA . LEU A 1 98 ? -6.543 3.340 0.669 1.00 89.75 98 LEU A CA 1
ATOM 776 C C . LEU A 1 98 ? -5.568 3.003 -0.465 1.00 89.75 98 LEU A C 1
ATOM 778 O O . LEU A 1 98 ? -5.463 1.846 -0.881 1.00 89.75 98 LEU A O 1
ATOM 782 N N . TRP A 1 99 ? -4.878 4.020 -0.960 1.00 90.44 99 TRP A N 1
ATOM 783 C CA . TRP A 1 99 ? -3.880 3.948 -2.017 1.00 90.44 99 TRP A CA 1
ATOM 784 C C . TRP A 1 99 ? -2.506 4.285 -1.462 1.00 90.44 99 TRP A C 1
ATOM 786 O O . TRP A 1 99 ? -2.405 5.189 -0.637 1.00 90.44 99 TRP A O 1
ATOM 796 N N . LEU A 1 100 ? -1.480 3.585 -1.940 1.00 89.56 100 LEU A N 1
ATOM 797 C CA . LEU A 1 100 ? -0.082 3.952 -1.745 1.00 89.56 100 LEU A CA 1
ATOM 798 C C . LEU A 1 100 ? 0.380 4.755 -2.968 1.00 89.56 100 LEU A C 1
ATOM 800 O O . LEU A 1 100 ? 0.338 4.244 -4.087 1.00 89.56 100 LEU A O 1
ATOM 804 N N . ASP A 1 101 ? 0.785 6.006 -2.772 1.00 87.19 101 ASP A N 1
ATOM 805 C CA . ASP A 1 101 ? 1.112 6.942 -3.859 1.00 87.19 101 ASP A CA 1
ATOM 806 C C . ASP A 1 101 ? 2.625 7.124 -4.078 1.00 87.19 101 ASP A C 1
ATOM 808 O O . ASP A 1 101 ? 3.053 7.545 -5.163 1.00 87.19 101 ASP A O 1
ATOM 812 N N . ALA A 1 102 ? 3.442 6.723 -3.100 1.00 85.25 102 ALA A N 1
ATOM 813 C CA . ALA A 1 102 ? 4.894 6.832 -3.143 1.00 85.25 102 ALA A CA 1
ATOM 814 C C . ALA A 1 102 ? 5.598 5.523 -2.769 1.00 85.25 102 ALA A C 1
ATOM 816 O O . ALA A 1 102 ? 5.175 4.792 -1.878 1.00 85.25 102 ALA A O 1
ATOM 817 N N . TYR A 1 103 ? 6.729 5.272 -3.424 1.00 79.75 103 TYR A N 1
ATOM 818 C CA . TYR A 1 103 ? 7.703 4.250 -3.063 1.00 79.75 103 TYR A CA 1
ATOM 819 C C . TYR A 1 103 ? 8.931 4.905 -2.452 1.00 79.75 103 TYR A C 1
ATOM 821 O O . TYR A 1 103 ? 9.496 5.857 -3.004 1.00 79.75 103 TYR A O 1
ATOM 829 N N . ARG A 1 104 ? 9.386 4.362 -1.328 1.00 74.44 104 ARG A N 1
ATOM 830 C CA . ARG A 1 104 ? 10.621 4.793 -0.686 1.00 74.44 104 ARG A CA 1
ATOM 831 C C . ARG A 1 104 ? 11.780 3.920 -1.147 1.00 74.44 104 ARG A C 1
ATOM 833 O O . ARG A 1 104 ? 11.704 2.702 -1.047 1.00 74.44 104 ARG A O 1
ATOM 840 N N . SER A 1 105 ? 12.865 4.547 -1.601 1.00 62.56 105 SER A N 1
ATOM 841 C CA . SER A 1 105 ? 14.123 3.833 -1.844 1.00 62.56 105 SER A CA 1
ATOM 842 C C . SER A 1 105 ? 14.578 3.076 -0.590 1.00 62.56 105 SER A C 1
ATOM 844 O O . SER A 1 105 ? 14.607 3.639 0.501 1.00 62.56 105 SER A O 1
ATOM 846 N N . ASP A 1 106 ? 14.963 1.820 -0.769 1.00 51.97 106 ASP A N 1
ATOM 847 C CA . ASP A 1 106 ? 15.694 0.981 0.185 1.00 51.97 106 ASP A CA 1
ATOM 848 C C . ASP A 1 106 ? 17.194 1.335 0.237 1.00 51.97 106 ASP A C 1
ATOM 850 O O . ASP A 1 106 ? 17.896 1.017 1.197 1.00 51.97 106 ASP A O 1
ATOM 854 N N . ILE A 1 107 ? 17.680 2.057 -0.775 1.00 44.50 107 ILE A N 1
ATOM 855 C CA . ILE A 1 107 ? 19.049 2.562 -0.868 1.00 44.50 107 ILE A CA 1
ATOM 856 C C . ILE A 1 107 ? 19.108 3.952 -0.212 1.00 44.50 107 ILE A C 1
ATOM 858 O O . ILE A 1 107 ? 18.787 4.959 -0.850 1.00 44.50 107 ILE A O 1
ATOM 862 N N . GLY A 1 108 ? 19.501 4.003 1.065 1.00 45.00 108 GLY A N 1
ATOM 863 C CA . GLY A 1 108 ? 19.751 5.237 1.823 1.00 45.00 108 GLY A CA 1
ATOM 864 C C . GLY A 1 108 ? 19.446 5.114 3.321 1.00 45.00 108 GLY A C 1
ATOM 865 O O . GLY A 1 108 ? 18.694 4.244 3.749 1.00 45.00 108 GLY A O 1
ATOM 866 N N . ILE A 1 109 ? 20.011 6.004 4.152 1.00 49.28 109 ILE A N 1
ATOM 867 C CA . ILE A 1 109 ? 19.467 6.212 5.507 1.00 49.28 109 ILE A CA 1
ATOM 868 C C . ILE A 1 109 ? 18.021 6.691 5.312 1.00 49.28 109 ILE A C 1
ATOM 870 O O . ILE A 1 109 ? 17.748 7.453 4.381 1.00 49.28 109 ILE A O 1
ATOM 874 N N . ALA A 1 110 ? 17.084 6.198 6.122 1.00 52.66 110 ALA A N 1
ATOM 875 C CA . ALA A 1 110 ? 15.652 6.418 5.941 1.00 52.66 110 ALA A CA 1
ATOM 876 C C . ALA A 1 110 ? 15.309 7.911 5.690 1.00 52.66 110 ALA A C 1
ATOM 878 O O . ALA A 1 110 ? 14.592 8.239 4.744 1.00 52.66 110 ALA A O 1
ATOM 879 N N . ASP A 1 111 ? 15.909 8.832 6.439 1.00 52.28 111 ASP A N 1
ATOM 880 C CA . ASP A 1 111 ? 15.754 10.292 6.315 1.00 52.28 111 ASP A CA 1
ATOM 881 C C . ASP A 1 111 ? 16.324 10.914 5.025 1.00 52.28 111 ASP A C 1
ATOM 883 O O . ASP A 1 111 ? 16.067 12.082 4.746 1.00 52.28 111 ASP A O 1
ATOM 887 N N . LYS A 1 112 ? 17.091 10.158 4.234 1.00 54.53 112 LYS A N 1
ATOM 888 C CA . LYS A 1 112 ? 17.780 10.614 3.010 1.00 54.53 112 LYS A CA 1
ATOM 889 C C . LYS A 1 112 ? 17.344 9.865 1.755 1.00 54.53 112 LYS A C 1
ATOM 891 O O . LYS A 1 112 ? 17.912 10.077 0.687 1.00 54.53 112 LYS A O 1
ATOM 896 N N . SER A 1 113 ? 16.392 8.948 1.893 1.00 60.12 113 SER A N 1
ATOM 897 C CA . SER A 1 113 ? 15.975 8.080 0.798 1.00 60.12 113 SER A CA 1
ATOM 898 C C . SER A 1 113 ? 14.972 8.820 -0.089 1.00 60.12 113 SER A C 1
ATOM 900 O O . SER A 1 113 ? 13.914 9.210 0.416 1.00 60.12 113 SER A O 1
ATOM 902 N N . PRO A 1 114 ? 15.272 9.039 -1.384 1.00 66.69 114 PRO A N 1
ATOM 903 C CA . PRO A 1 114 ? 14.345 9.705 -2.285 1.00 66.69 114 PRO A CA 1
ATOM 904 C C . PRO A 1 114 ? 13.022 8.942 -2.348 1.00 66.69 114 PRO A C 1
ATOM 906 O O . PRO A 1 114 ? 12.983 7.705 -2.299 1.00 66.69 114 PRO A O 1
ATOM 909 N N . ARG A 1 115 ? 11.940 9.714 -2.449 1.00 76.81 115 ARG A N 1
ATOM 910 C CA . ARG A 1 115 ? 10.601 9.196 -2.696 1.00 76.81 115 ARG A CA 1
ATOM 911 C C . ARG A 1 115 ? 10.295 9.283 -4.172 1.00 76.81 115 ARG A C 1
ATOM 913 O O . ARG A 1 115 ? 10.520 10.313 -4.805 1.00 76.81 115 ARG A O 1
ATOM 920 N N . PHE A 1 116 ? 9.769 8.191 -4.689 1.00 82.75 116 PHE A N 1
ATOM 921 C CA . PHE A 1 116 ? 9.425 8.047 -6.086 1.00 82.75 116 PHE A CA 1
ATOM 922 C C . PHE A 1 116 ? 7.925 7.862 -6.207 1.00 82.75 116 PHE A C 1
ATOM 924 O O . PHE A 1 116 ? 7.332 7.081 -5.465 1.00 82.75 116 PHE A O 1
ATOM 931 N N . ARG A 1 117 ? 7.310 8.560 -7.160 1.00 86.25 117 ARG A N 1
ATOM 932 C CA . ARG A 1 117 ? 5.930 8.274 -7.548 1.00 86.25 117 ARG A CA 1
ATOM 933 C C . ARG A 1 117 ? 5.832 6.809 -7.976 1.00 86.25 117 ARG A C 1
ATOM 935 O O . ARG A 1 117 ? 6.750 6.289 -8.615 1.00 86.25 117 ARG A O 1
ATOM 942 N N . ILE A 1 118 ? 4.699 6.179 -7.687 1.00 90.12 118 ILE A N 1
ATOM 943 C CA . ILE A 1 118 ? 4.341 4.873 -8.252 1.00 90.12 118 ILE A CA 1
ATOM 944 C C . ILE A 1 118 ? 3.045 4.925 -9.047 1.00 90.12 118 ILE A C 1
ATOM 946 O O . ILE A 1 118 ? 2.283 5.890 -8.964 1.00 90.12 118 ILE A O 1
ATOM 950 N N . GLY A 1 119 ? 2.809 3.895 -9.853 1.00 90.12 119 GLY A N 1
ATOM 951 C CA . GLY A 1 119 ? 1.573 3.715 -10.607 1.00 90.12 119 GLY A CA 1
ATOM 952 C C . GLY A 1 119 ? 1.269 2.241 -10.834 1.00 90.12 119 GLY A C 1
ATOM 953 O O . GLY A 1 119 ? 2.147 1.479 -11.229 1.00 90.12 119 GLY A O 1
ATOM 954 N N . ALA A 1 120 ? 0.028 1.829 -10.584 1.00 91.31 120 ALA A N 1
ATOM 955 C CA . ALA A 1 120 ? -0.433 0.480 -10.882 1.00 91.31 120 ALA A CA 1
ATOM 956 C C . ALA A 1 120 ? -0.636 0.278 -12.393 1.00 91.31 120 ALA A C 1
ATOM 958 O O . ALA A 1 120 ? -1.342 1.045 -13.046 1.00 91.31 120 ALA A O 1
ATOM 959 N N . ARG A 1 121 ? -0.071 -0.804 -12.934 1.00 91.31 121 ARG A N 1
ATOM 960 C CA . ARG A 1 121 ? -0.352 -1.324 -14.285 1.00 91.31 121 ARG A CA 1
ATOM 961 C C . ARG A 1 121 ? -1.449 -2.384 -14.262 1.00 91.31 121 ARG A C 1
ATOM 963 O O . ARG A 1 121 ? -2.223 -2.519 -15.208 1.00 91.31 121 ARG A O 1
ATOM 970 N N . ARG A 1 122 ? -1.491 -3.169 -13.186 1.00 91.62 122 ARG A N 1
ATOM 971 C CA . ARG A 1 122 ? -2.467 -4.234 -12.962 1.00 91.62 122 ARG A CA 1
ATOM 972 C C . ARG A 1 122 ? -2.704 -4.370 -11.472 1.00 91.62 122 ARG A C 1
ATOM 974 O O . ARG A 1 122 ? -1.750 -4.439 -10.706 1.00 91.62 122 ARG A O 1
ATOM 981 N N . THR A 1 123 ? -3.967 -4.484 -11.101 1.00 91.69 123 THR A N 1
ATOM 982 C CA . THR A 1 123 ? -4.390 -4.735 -9.729 1.00 91.69 123 THR A CA 1
ATOM 983 C C . THR A 1 123 ? -5.399 -5.865 -9.749 1.00 91.69 123 THR A C 1
ATOM 985 O O . THR A 1 123 ? -6.272 -5.903 -10.618 1.00 91.69 123 THR A O 1
ATOM 988 N N . GLU A 1 124 ? -5.286 -6.779 -8.798 1.00 93.56 124 GLU A N 1
ATOM 989 C CA . GLU A 1 124 ? -6.233 -7.867 -8.609 1.00 93.56 124 GLU A CA 1
ATOM 990 C C . GLU A 1 124 ? -6.599 -7.997 -7.137 1.00 93.56 124 GLU A C 1
ATOM 992 O O . GLU A 1 124 ? -5.818 -7.636 -6.254 1.00 93.56 124 GLU A O 1
ATOM 997 N N . PHE A 1 125 ? -7.802 -8.498 -6.887 1.00 91.75 125 PHE A N 1
ATOM 998 C CA . PHE A 1 125 ? -8.348 -8.680 -5.550 1.00 91.75 125 PHE A CA 1
ATOM 999 C C . PHE A 1 125 ? -8.970 -10.055 -5.411 1.00 91.75 125 PHE A C 1
ATOM 1001 O O . PHE A 1 125 ? -9.450 -10.634 -6.384 1.00 91.75 125 PHE A O 1
ATOM 1008 N N . ARG A 1 126 ? -8.971 -10.558 -4.183 1.00 92.81 126 ARG A N 1
ATOM 1009 C CA . ARG A 1 126 ? -9.544 -11.848 -3.825 1.00 92.81 126 ARG A CA 1
ATOM 1010 C C . ARG A 1 126 ? -10.270 -11.719 -2.489 1.00 92.81 126 ARG A C 1
ATOM 1012 O O . ARG A 1 126 ? -9.666 -11.266 -1.526 1.00 92.81 126 ARG A O 1
ATOM 1019 N N . GLY A 1 127 ? -11.545 -12.097 -2.416 1.00 89.31 127 GLY A N 1
ATOM 1020 C CA . GLY A 1 127 ? -12.248 -12.244 -1.128 1.00 89.31 127 GLY A CA 1
ATOM 1021 C C . GLY A 1 127 ? -11.829 -13.520 -0.382 1.00 89.31 127 GLY A C 1
ATOM 1022 O O . GLY A 1 127 ? -10.989 -14.258 -0.884 1.00 89.31 127 GLY A O 1
ATOM 1023 N N . VAL A 1 128 ? -12.444 -13.808 0.772 1.00 82.31 128 VAL A N 1
ATOM 1024 C CA . VAL A 1 128 ? -12.099 -14.949 1.659 1.00 82.31 128 VAL A CA 1
ATOM 1025 C C . VAL A 1 128 ? -11.930 -16.272 0.904 1.00 82.31 128 VAL A C 1
ATOM 1027 O O . VAL A 1 128 ? -10.915 -16.936 1.072 1.00 82.31 128 VAL A O 1
ATOM 1030 N N . ASP A 1 129 ? -12.870 -16.591 0.012 1.00 78.81 129 ASP A N 1
ATOM 1031 C CA . ASP A 1 129 ? -12.890 -17.845 -0.759 1.00 78.81 129 ASP A CA 1
ATOM 1032 C C . ASP A 1 129 ? -13.017 -17.589 -2.272 1.00 78.81 129 ASP A C 1
ATOM 1034 O O . ASP A 1 129 ? -13.563 -18.394 -3.026 1.00 78.81 129 ASP A O 1
ATOM 1038 N N . GLY A 1 130 ? -12.594 -16.404 -2.715 1.00 85.62 130 GLY A N 1
ATOM 1039 C CA . GLY A 1 130 ? -12.727 -15.985 -4.105 1.00 85.62 130 GLY A CA 1
ATOM 1040 C C . GLY A 1 130 ? -11.564 -16.432 -4.983 1.00 85.62 130 GLY A C 1
ATOM 1041 O O . GLY A 1 130 ? -10.464 -16.716 -4.514 1.00 85.62 130 GLY A O 1
ATOM 1042 N N . GLU A 1 131 ? -11.788 -16.377 -6.290 1.00 93.00 131 GLU A N 1
ATOM 1043 C CA . GLU A 1 131 ? -10.701 -16.324 -7.263 1.00 93.00 131 GLU A CA 1
ATOM 1044 C C . GLU A 1 131 ? -10.115 -14.910 -7.332 1.00 93.00 131 GLU A C 1
ATOM 1046 O O . GLU A 1 131 ? -10.771 -13.921 -6.985 1.00 93.00 131 GLU A O 1
ATOM 1051 N N . TRP A 1 132 ? -8.875 -14.803 -7.810 1.00 94.06 132 TRP A N 1
ATOM 1052 C CA . TRP A 1 132 ? -8.291 -13.503 -8.127 1.00 94.06 132 TRP A CA 1
ATOM 1053 C C . TRP A 1 132 ? -9.042 -12.870 -9.295 1.00 94.06 132 TRP A C 1
ATOM 1055 O O . TRP A 1 132 ? -9.024 -13.382 -10.414 1.00 94.06 132 TRP A O 1
ATOM 1065 N N . VAL A 1 133 ? -9.667 -11.724 -9.045 1.00 91.44 133 VAL A N 1
ATOM 1066 C CA . VAL A 1 133 ? -10.356 -10.943 -10.071 1.00 91.44 133 VAL A CA 1
ATOM 1067 C C . VAL A 1 133 ? -9.545 -9.708 -10.424 1.00 91.44 133 VAL A C 1
ATOM 1069 O O . VAL A 1 133 ? -9.071 -8.981 -9.546 1.00 91.44 133 VAL A O 1
ATOM 1072 N N . LYS A 1 134 ? -9.382 -9.457 -11.727 1.00 90.38 134 LYS A N 1
ATOM 1073 C CA . LYS A 1 134 ? -8.767 -8.221 -12.209 1.00 90.38 134 LYS A CA 1
ATOM 1074 C C . LYS A 1 134 ? -9.661 -7.041 -11.871 1.00 90.38 134 LYS A C 1
ATOM 1076 O O . LYS A 1 134 ? -10.858 -7.064 -12.138 1.00 90.38 134 LYS A O 1
ATOM 1081 N N . LEU A 1 135 ? -9.046 -5.998 -11.334 1.00 84.00 135 LEU A N 1
ATOM 1082 C CA . LEU A 1 135 ? -9.726 -4.769 -10.983 1.00 84.00 135 LEU A CA 1
ATOM 1083 C C . LEU A 1 135 ? -9.483 -3.720 -12.053 1.00 84.00 135 LEU A C 1
ATOM 1085 O O . LEU A 1 135 ? -8.336 -3.436 -12.406 1.00 84.00 135 LEU A O 1
ATOM 1089 N N . ASP A 1 136 ? -10.569 -3.133 -12.548 1.00 80.69 136 ASP A N 1
ATOM 1090 C CA . ASP A 1 136 ? -10.477 -1.874 -13.267 1.00 80.69 136 ASP A CA 1
ATOM 1091 C C . ASP A 1 136 ? -10.373 -0.732 -12.251 1.00 80.69 136 ASP A C 1
ATOM 1093 O O . ASP A 1 136 ? -11.237 -0.554 -11.394 1.00 80.69 136 ASP A O 1
ATOM 1097 N N . THR A 1 137 ? -9.279 0.020 -12.325 1.00 72.38 137 THR A N 1
ATOM 1098 C CA . THR A 1 137 ? -9.019 1.180 -11.468 1.00 72.38 137 THR A CA 1
ATOM 1099 C C . THR A 1 137 ? -9.227 2.500 -12.207 1.00 72.38 137 THR A C 1
ATOM 1101 O O . THR A 1 137 ? -8.860 3.550 -11.681 1.00 72.38 137 THR A O 1
ATOM 1104 N N . SER A 1 138 ? -9.798 2.478 -13.416 1.00 70.00 138 SER A N 1
ATOM 1105 C CA . SER A 1 138 ? -10.003 3.660 -14.262 1.00 70.00 138 SER A CA 1
ATOM 1106 C C . SER A 1 138 ? -10.783 4.788 -13.563 1.00 70.00 138 SER A C 1
ATOM 1108 O O . SER A 1 138 ? -10.489 5.962 -13.789 1.00 70.00 138 SER A O 1
ATOM 1110 N N . GLY A 1 139 ? -11.697 4.458 -12.640 1.00 70.62 139 GLY A N 1
ATOM 1111 C CA . GLY A 1 139 ? -12.452 5.424 -11.825 1.00 70.62 139 GLY A CA 1
ATOM 1112 C C . GLY A 1 139 ? -11.694 6.039 -10.636 1.00 70.62 139 GLY A C 1
ATOM 1113 O O . GLY A 1 139 ? -12.153 7.020 -10.056 1.00 70.62 139 GLY A O 1
ATOM 1114 N N . CYS A 1 140 ? -10.522 5.505 -10.274 1.00 75.06 140 CYS A N 1
ATOM 1115 C CA . CYS A 1 140 ? -9.763 5.882 -9.073 1.00 75.06 140 CYS A CA 1
ATOM 1116 C C . CYS A 1 140 ? -8.728 6.996 -9.264 1.00 75.06 140 CYS A C 1
ATOM 1118 O O . CYS A 1 140 ? -8.103 7.415 -8.289 1.00 75.06 140 CYS A O 1
ATOM 1120 N N . GLY A 1 141 ? -8.445 7.406 -10.501 1.00 70.00 141 GLY A N 1
ATOM 1121 C CA . GLY A 1 141 ? -7.310 8.277 -10.832 1.00 70.00 141 GLY A CA 1
ATOM 1122 C C . GLY A 1 141 ? -6.027 7.530 -11.237 1.00 70.00 141 GLY A C 1
ATOM 1123 O O . GLY A 1 141 ? -5.941 6.309 -11.155 1.00 70.00 141 GLY A O 1
ATOM 1124 N N . ALA A 1 142 ? -5.025 8.287 -11.705 1.00 66.75 142 ALA A N 1
ATOM 1125 C CA . ALA A 1 142 ? -3.906 7.793 -12.529 1.00 66.75 142 ALA A CA 1
ATOM 1126 C C . ALA A 1 142 ? -2.525 7.719 -11.828 1.00 66.75 142 ALA A C 1
ATOM 1128 O O . ALA A 1 142 ? -1.481 7.711 -12.481 1.00 66.75 142 ALA A O 1
ATOM 1129 N N . GLY A 1 143 ? -2.480 7.724 -10.498 1.00 80.31 143 GLY A N 1
ATOM 1130 C CA . GLY A 1 143 ? -1.233 7.575 -9.729 1.00 80.31 143 GLY A CA 1
ATOM 1131 C C . GLY A 1 143 ? -1.403 6.588 -8.589 1.00 80.31 143 GLY A C 1
ATOM 1132 O O . GLY A 1 143 ? -2.537 6.338 -8.210 1.00 80.31 143 GLY A O 1
ATOM 1133 N N . GLY A 1 144 ? -0.319 6.063 -8.038 1.00 87.44 144 GLY A N 1
ATOM 1134 C CA . GLY A 1 144 ? -0.336 5.140 -6.907 1.00 87.44 144 GLY A CA 1
ATOM 1135 C C . GLY A 1 144 ? -0.815 3.730 -7.241 1.00 87.44 144 GLY A C 1
ATOM 1136 O O . GLY A 1 144 ? -1.030 3.378 -8.404 1.00 87.44 144 GLY A O 1
ATOM 1137 N N . HIS A 1 145 ? -1.002 2.923 -6.201 1.00 90.12 145 HIS A N 1
ATOM 1138 C CA . HIS A 1 145 ? -1.662 1.629 -6.296 1.00 90.12 145 HIS A CA 1
ATOM 1139 C C . HIS A 1 145 ? -2.587 1.333 -5.123 1.00 90.12 145 HIS A C 1
ATOM 1141 O O . HIS A 1 145 ? -2.507 1.940 -4.058 1.00 90.12 145 HIS A O 1
ATOM 1147 N N . LEU A 1 146 ? -3.449 0.342 -5.333 1.00 90.00 146 LEU A N 1
ATOM 1148 C CA . LEU A 1 146 ? -4.344 -0.190 -4.320 1.00 90.00 146 LEU A CA 1
ATOM 1149 C C . LEU A 1 146 ? -3.564 -0.774 -3.141 1.00 90.00 146 LEU A C 1
ATOM 1151 O O . LEU A 1 146 ? -2.686 -1.605 -3.363 1.00 90.00 146 LEU A O 1
ATOM 1155 N N . TYR A 1 147 ? -3.917 -0.386 -1.916 1.00 89.44 147 TYR A N 1
ATOM 1156 C CA . TYR A 1 147 ? -3.275 -0.903 -0.706 1.00 89.44 147 TYR A CA 1
ATOM 1157 C C . TYR A 1 147 ? -4.253 -1.625 0.225 1.00 89.44 147 TYR A C 1
ATOM 1159 O O . TYR A 1 147 ? -4.002 -2.751 0.631 1.00 89.44 147 TYR A O 1
ATOM 1167 N N . ALA A 1 148 ? -5.392 -1.016 0.553 1.00 89.94 148 ALA A N 1
ATOM 1168 C CA . ALA A 1 148 ? -6.382 -1.633 1.438 1.00 89.94 148 ALA A CA 1
ATOM 1169 C C . ALA A 1 148 ? -7.787 -1.097 1.167 1.00 89.94 148 ALA A C 1
ATOM 1171 O O . ALA A 1 148 ? -7.959 -0.016 0.599 1.00 89.94 148 ALA A O 1
ATOM 1172 N N . LEU A 1 149 ? -8.809 -1.829 1.601 1.00 89.88 149 LEU A N 1
ATOM 1173 C CA . LEU A 1 149 ? -10.183 -1.338 1.571 1.00 89.88 149 LEU A CA 1
ATOM 1174 C C . LEU A 1 149 ? -10.376 -0.142 2.501 1.00 89.88 149 LEU A C 1
ATOM 1176 O O . LEU A 1 149 ? -9.864 -0.125 3.618 1.00 89.88 149 LEU A O 1
ATOM 1180 N N . TYR A 1 150 ? -11.142 0.854 2.045 1.00 88.50 150 TYR A N 1
ATOM 1181 C CA . TYR A 1 150 ? -11.513 1.970 2.912 1.00 88.50 150 TYR A CA 1
ATOM 1182 C C . TYR A 1 150 ? -12.568 1.558 3.931 1.00 88.50 150 TYR A C 1
ATOM 1184 O O . TYR A 1 150 ? -12.442 1.918 5.093 1.00 88.50 150 TYR A O 1
ATOM 1192 N N . ASP A 1 151 ? -13.590 0.818 3.508 1.00 87.50 151 ASP A N 1
ATOM 1193 C CA . ASP A 1 151 ? -14.562 0.219 4.419 1.00 87.50 151 ASP A CA 1
ATOM 1194 C C . ASP A 1 151 ? -13.990 -1.119 4.884 1.00 87.50 151 ASP A C 1
ATOM 1196 O O . ASP A 1 151 ? -13.915 -2.078 4.111 1.00 87.50 151 ASP A O 1
ATOM 1200 N N . VAL A 1 152 ? -13.511 -1.146 6.124 1.00 81.94 152 VAL A N 1
ATOM 1201 C CA . VAL A 1 152 ? -12.805 -2.295 6.682 1.00 81.94 152 VAL A CA 1
ATOM 1202 C C . VAL A 1 152 ? -13.809 -3.409 6.956 1.00 81.94 152 VAL A C 1
ATOM 1204 O O . VAL A 1 152 ? -14.848 -3.196 7.580 1.00 81.94 152 VAL A O 1
ATOM 1207 N N . THR A 1 153 ? -13.494 -4.606 6.470 1.00 80.69 153 THR A N 1
ATOM 1208 C CA . THR A 1 153 ? -14.298 -5.814 6.659 1.00 80.69 153 THR A CA 1
ATOM 1209 C C . THR A 1 153 ? -13.633 -6.729 7.677 1.00 80.69 153 THR A C 1
ATOM 1211 O O . THR A 1 153 ? -12.408 -6.771 7.779 1.00 80.69 153 THR A O 1
ATOM 1214 N N . THR A 1 154 ? -14.438 -7.495 8.414 1.00 82.19 154 THR A N 1
ATOM 1215 C CA . THR A 1 154 ? -13.930 -8.597 9.248 1.00 82.19 154 THR A CA 1
ATOM 1216 C C . THR A 1 154 ? -13.428 -9.766 8.404 1.00 82.19 154 THR A C 1
ATOM 1218 O O . THR A 1 154 ? -12.571 -10.528 8.840 1.00 82.19 154 THR A O 1
ATOM 1221 N N . ASP A 1 155 ? -13.960 -9.882 7.191 1.00 87.94 155 ASP A N 1
ATOM 1222 C CA . ASP A 1 155 ? -13.590 -10.886 6.208 1.00 87.94 155 ASP A CA 1
ATOM 1223 C C . ASP A 1 155 ? -12.192 -10.609 5.655 1.00 87.94 155 ASP A C 1
ATOM 1225 O O . ASP A 1 155 ? -11.883 -9.477 5.266 1.00 87.94 155 ASP A O 1
ATOM 1229 N N . ALA A 1 156 ? -11.362 -11.652 5.613 1.00 90.62 156 ALA A N 1
ATOM 1230 C CA . ALA A 1 156 ? -10.036 -11.587 5.021 1.00 90.62 156 ALA A CA 1
ATOM 1231 C C . ALA A 1 156 ? -10.102 -11.401 3.497 1.00 90.62 156 ALA A C 1
ATOM 1233 O O . ALA A 1 156 ? -11.032 -11.856 2.827 1.00 90.62 156 ALA A O 1
ATOM 1234 N N . TYR A 1 157 ? -9.098 -10.736 2.936 1.00 92.75 157 TYR A N 1
ATOM 1235 C CA . TYR A 1 157 ? -8.993 -10.524 1.498 1.00 92.75 157 TYR A CA 1
ATOM 1236 C C . TYR A 1 157 ? -7.541 -10.384 1.052 1.00 92.75 157 TYR A C 1
ATOM 1238 O O . TYR A 1 157 ? -6.681 -9.971 1.823 1.00 92.75 157 TYR A O 1
ATOM 1246 N N . GLY A 1 158 ? -7.287 -10.686 -0.216 1.00 94.69 158 GLY A N 1
ATOM 1247 C CA . GLY A 1 158 ? -6.000 -10.502 -0.868 1.00 94.69 158 GLY A CA 1
ATOM 1248 C C . GLY A 1 158 ? -6.024 -9.344 -1.860 1.00 94.69 158 GLY A C 1
ATOM 1249 O O . GLY A 1 158 ? -7.027 -9.112 -2.541 1.00 94.69 158 GLY A O 1
ATOM 1250 N N . ILE A 1 159 ? -4.900 -8.641 -1.979 1.00 94.38 159 ILE A N 1
ATOM 1251 C CA . ILE A 1 159 ? -4.618 -7.679 -3.047 1.00 94.38 159 ILE A CA 1
ATOM 1252 C C . ILE A 1 159 ? -3.272 -8.039 -3.668 1.00 94.38 159 ILE A C 1
ATOM 1254 O O . ILE A 1 159 ? -2.318 -8.343 -2.958 1.00 94.38 159 ILE A O 1
ATOM 1258 N N . ARG A 1 160 ? -3.171 -7.951 -4.994 1.00 96.19 160 ARG A N 1
ATOM 1259 C CA . ARG A 1 160 ? -1.881 -7.965 -5.686 1.00 96.19 160 ARG A CA 1
ATOM 1260 C C . ARG A 1 160 ? -1.817 -6.910 -6.771 1.00 96.19 160 ARG A C 1
ATOM 1262 O O . ARG A 1 160 ? -2.808 -6.627 -7.443 1.00 96.19 160 ARG A O 1
ATOM 1269 N N . VAL A 1 161 ? -0.644 -6.318 -6.916 1.00 95.31 161 VAL A N 1
ATOM 1270 C CA . VAL A 1 161 ? -0.381 -5.160 -7.758 1.00 95.31 161 VAL A CA 1
ATOM 1271 C C . VAL A 1 161 ? 0.912 -5.386 -8.519 1.00 95.31 161 VAL A C 1
ATOM 1273 O O . VAL A 1 161 ? 1.948 -5.669 -7.927 1.00 95.31 161 VAL A O 1
ATOM 1276 N N . TRP A 1 162 ? 0.858 -5.159 -9.825 1.00 95.62 162 TRP A N 1
ATOM 1277 C CA . TRP A 1 162 ? 2.025 -4.903 -10.657 1.00 95.62 162 TRP A CA 1
ATOM 1278 C C . TRP A 1 162 ? 2.026 -3.434 -11.019 1.00 95.62 162 TRP A C 1
ATOM 1280 O O . TRP A 1 162 ? 1.001 -2.901 -11.458 1.00 95.62 162 TRP A O 1
ATOM 1290 N N . GLY A 1 163 ? 3.169 -2.782 -10.884 1.00 94.38 163 GLY A N 1
ATOM 1291 C CA . GLY A 1 163 ? 3.260 -1.361 -11.158 1.00 94.38 163 GLY A CA 1
ATOM 1292 C C . GLY A 1 163 ? 4.639 -0.904 -11.583 1.00 94.38 163 GLY A C 1
ATOM 1293 O O . GLY A 1 163 ? 5.560 -1.700 -11.777 1.00 94.38 163 GLY A O 1
ATOM 1294 N N . ASP A 1 164 ? 4.728 0.407 -11.742 1.00 93.75 164 ASP A N 1
ATOM 1295 C CA . ASP A 1 164 ? 5.912 1.142 -12.147 1.00 93.75 164 ASP A CA 1
ATOM 1296 C C . ASP A 1 164 ? 6.350 2.077 -11.016 1.00 93.75 164 ASP A C 1
ATOM 1298 O O . ASP A 1 164 ? 5.522 2.702 -10.349 1.00 93.75 164 ASP A O 1
ATOM 1302 N N . ILE A 1 165 ? 7.663 2.177 -10.820 1.00 90.81 165 ILE A N 1
ATOM 1303 C CA . ILE A 1 165 ? 8.315 3.179 -9.978 1.00 90.81 165 ILE A CA 1
ATOM 1304 C C . ILE A 1 165 ? 8.942 4.199 -10.919 1.00 90.81 165 ILE A C 1
ATOM 1306 O O . ILE A 1 165 ? 9.830 3.871 -11.716 1.00 90.81 165 ILE A O 1
ATOM 1310 N N . TYR A 1 166 ? 8.477 5.438 -10.829 1.00 88.75 166 TYR A N 1
ATOM 1311 C CA . TYR A 1 166 ? 8.951 6.518 -11.680 1.00 88.75 166 TYR A CA 1
ATOM 1312 C C . TYR A 1 166 ? 10.269 7.092 -11.153 1.00 88.75 166 TYR A C 1
ATOM 1314 O O . TYR A 1 166 ? 10.562 7.039 -9.962 1.00 88.75 166 TYR A O 1
ATOM 1322 N N . MET A 1 167 ? 11.076 7.651 -12.046 1.00 84.38 167 MET A N 1
ATOM 1323 C CA . MET A 1 167 ? 12.273 8.412 -11.704 1.00 84.38 167 MET A CA 1
ATOM 1324 C C . MET A 1 167 ? 11.892 9.718 -10.985 1.00 84.38 167 MET A C 1
ATOM 1326 O O . MET A 1 167 ? 10.716 10.048 -10.823 1.00 84.38 167 MET A O 1
ATOM 1330 N N . ALA A 1 168 ? 12.893 10.490 -10.552 1.00 80.06 168 ALA A N 1
ATOM 1331 C CA . ALA A 1 168 ? 12.676 11.756 -9.842 1.00 80.06 168 ALA A CA 1
ATOM 1332 C C . ALA A 1 168 ? 11.879 12.800 -10.654 1.00 80.06 168 ALA A C 1
ATOM 1334 O O . ALA A 1 168 ? 11.312 13.718 -10.070 1.00 80.06 168 ALA A O 1
ATOM 1335 N N . ASP A 1 169 ? 11.813 12.651 -11.980 1.00 80.44 169 ASP A N 1
ATOM 1336 C CA . ASP A 1 169 ? 10.983 13.479 -12.862 1.00 80.44 169 ASP A CA 1
ATOM 1337 C C . ASP A 1 169 ? 9.474 13.179 -12.752 1.00 80.44 169 ASP A C 1
ATOM 1339 O O . ASP A 1 169 ? 8.658 13.943 -13.262 1.00 80.44 169 ASP A O 1
ATOM 1343 N N . GLY A 1 170 ? 9.089 12.078 -12.096 1.00 79.19 170 GLY A N 1
ATOM 1344 C CA . GLY A 1 170 ? 7.703 11.649 -11.921 1.00 79.19 170 GLY A CA 1
ATOM 1345 C C . GLY A 1 170 ? 7.009 11.154 -13.196 1.00 79.19 170 GLY A C 1
ATOM 1346 O O . GLY A 1 170 ? 5.788 10.956 -13.167 1.00 79.19 170 GLY A O 1
ATOM 1347 N N . VAL A 1 171 ? 7.755 10.966 -14.293 1.00 83.06 171 VAL A N 1
ATOM 1348 C CA . VAL A 1 171 ? 7.229 10.627 -15.629 1.00 83.06 171 VAL A CA 1
ATOM 1349 C C . VAL A 1 171 ? 7.940 9.419 -16.235 1.00 83.06 171 VAL A C 1
ATOM 1351 O O . VAL A 1 171 ? 7.284 8.543 -16.797 1.00 83.06 171 VAL A O 1
ATOM 1354 N N . THR A 1 172 ? 9.262 9.326 -16.107 1.00 88.19 172 THR A N 1
ATOM 1355 C CA . THR A 1 172 ? 10.038 8.225 -16.686 1.00 88.19 172 THR A CA 1
ATOM 1356 C C . THR A 1 172 ? 9.931 6.990 -15.800 1.00 88.19 172 THR A C 1
ATOM 1358 O O . THR A 1 172 ? 10.235 7.058 -14.613 1.00 88.19 172 THR A O 1
ATOM 1361 N N . VAL A 1 173 ? 9.533 5.840 -16.353 1.00 91.38 173 VAL A N 1
ATOM 1362 C CA . VAL A 1 173 ? 9.533 4.567 -15.610 1.00 91.38 173 VAL A CA 1
ATOM 1363 C C . VAL A 1 173 ? 10.977 4.118 -15.386 1.00 91.38 173 VAL A C 1
ATOM 1365 O O . VAL A 1 173 ? 11.686 3.812 -16.342 1.00 91.38 173 VAL A O 1
ATOM 1368 N N . GLY A 1 174 ? 11.411 4.090 -14.124 1.00 89.69 174 GLY A N 1
ATOM 1369 C CA . GLY A 1 174 ? 12.759 3.669 -13.737 1.00 89.69 174 GLY A CA 1
ATOM 1370 C C . GLY A 1 174 ? 12.838 2.201 -13.327 1.00 89.69 174 GLY A C 1
ATOM 1371 O O . GLY A 1 174 ? 13.806 1.517 -13.649 1.00 89.69 174 GLY A O 1
ATOM 1372 N N . ARG A 1 175 ? 11.819 1.705 -12.616 1.00 92.25 175 ARG A N 1
ATOM 1373 C CA . ARG A 1 175 ? 11.731 0.313 -12.149 1.00 92.25 175 ARG A CA 1
ATOM 1374 C C . ARG A 1 175 ? 10.306 -0.205 -12.267 1.00 92.25 175 ARG A C 1
ATOM 1376 O O . ARG A 1 175 ? 9.361 0.574 -12.360 1.00 92.25 175 ARG A O 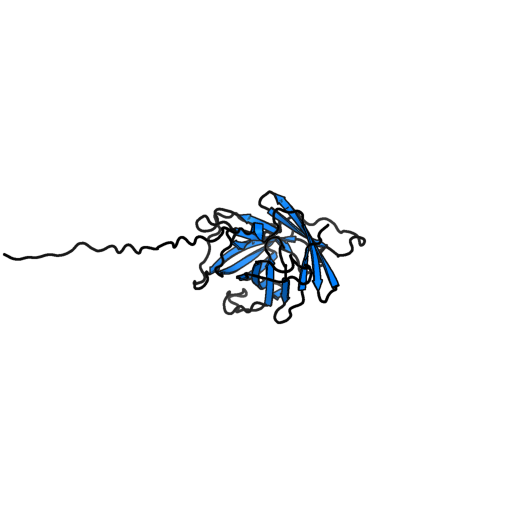1
ATOM 1383 N N . ARG A 1 176 ? 10.159 -1.521 -12.211 1.00 94.75 176 ARG A N 1
ATOM 1384 C CA . ARG A 1 176 ? 8.876 -2.210 -12.070 1.00 94.75 176 ARG A CA 1
ATOM 1385 C C . ARG A 1 176 ? 8.831 -2.905 -10.730 1.00 94.75 176 ARG A C 1
ATOM 1387 O O . ARG A 1 176 ? 9.853 -3.418 -10.282 1.00 94.75 176 ARG A O 1
ATOM 1394 N N . PHE A 1 177 ? 7.653 -2.939 -10.128 1.00 94.69 177 PHE A N 1
ATOM 1395 C CA . PHE A 1 177 ? 7.438 -3.617 -8.862 1.00 94.69 177 PHE A CA 1
ATOM 1396 C C . PHE A 1 177 ? 6.257 -4.575 -8.933 1.00 94.69 177 PHE A C 1
ATOM 1398 O O . PHE A 1 177 ? 5.347 -4.431 -9.757 1.00 94.69 177 PHE A O 1
ATOM 1405 N N . PHE A 1 178 ? 6.286 -5.527 -8.014 1.00 96.19 178 PHE A N 1
ATOM 1406 C CA . PHE A 1 178 ? 5.171 -6.369 -7.651 1.00 96.19 178 PHE A CA 1
ATOM 1407 C C . PHE A 1 178 ? 4.998 -6.326 -6.136 1.00 96.19 178 PHE A C 1
ATOM 1409 O O . PHE A 1 178 ? 5.963 -6.457 -5.381 1.00 96.19 178 PHE A O 1
ATOM 1416 N N . TRP A 1 179 ? 3.755 -6.155 -5.710 1.00 96.06 179 TRP A N 1
ATOM 1417 C CA . TRP A 1 179 ? 3.351 -6.241 -4.319 1.00 96.06 179 TRP A CA 1
ATOM 1418 C C . TRP A 1 179 ? 2.150 -7.163 -4.209 1.00 96.06 179 TRP A C 1
ATOM 1420 O O . TRP A 1 179 ? 1.207 -7.050 -4.991 1.00 96.06 179 TRP A O 1
ATOM 1430 N N . GLN A 1 180 ? 2.162 -8.050 -3.226 1.00 96.69 180 GLN A N 1
ATOM 1431 C CA . GLN A 1 180 ? 0.991 -8.831 -2.864 1.00 96.69 180 GLN A CA 1
ATOM 1432 C C . GLN A 1 180 ? 0.854 -8.859 -1.358 1.00 96.69 180 GLN A C 1
ATOM 1434 O O . GLN A 1 180 ? 1.846 -9.025 -0.647 1.00 96.69 180 GLN A O 1
ATOM 1439 N N . ALA A 1 181 ? -0.383 -8.752 -0.894 1.00 94.88 181 ALA A N 1
ATOM 1440 C CA . ALA A 1 181 ? -0.694 -8.921 0.501 1.00 94.88 181 ALA A CA 1
ATOM 1441 C C . ALA A 1 181 ? -2.027 -9.620 0.738 1.00 94.88 181 ALA A C 1
ATOM 1443 O O . ALA A 1 181 ? -2.967 -9.468 -0.043 1.00 94.88 181 ALA A O 1
ATOM 1444 N N . ASP A 1 182 ? -2.098 -10.318 1.867 1.00 94.19 182 ASP A N 1
ATOM 1445 C CA . ASP A 1 182 ? -3.345 -10.744 2.486 1.00 94.19 182 ASP A CA 1
ATOM 1446 C C . ASP A 1 182 ? -3.608 -9.876 3.724 1.00 94.19 182 ASP A C 1
ATOM 1448 O O . ASP A 1 182 ? -2.718 -9.617 4.540 1.00 94.19 182 ASP A O 1
ATOM 1452 N N . LEU A 1 183 ? -4.843 -9.395 3.839 1.00 92.38 183 LEU A N 1
ATOM 1453 C CA . LEU A 1 183 ? -5.327 -8.583 4.943 1.00 92.38 183 LEU A CA 1
ATOM 1454 C C . LEU A 1 183 ? -6.414 -9.346 5.694 1.00 92.38 183 LEU A C 1
ATOM 1456 O O . LEU A 1 183 ? -7.351 -9.860 5.087 1.00 92.38 183 LEU A O 1
ATOM 1460 N N . ALA A 1 184 ? -6.310 -9.390 7.019 1.00 91.00 184 ALA A N 1
ATOM 1461 C CA . ALA A 1 184 ? -7.268 -10.065 7.887 1.00 91.00 184 ALA A CA 1
ATOM 1462 C C . ALA A 1 184 ? -7.544 -9.254 9.155 1.00 91.00 184 ALA A C 1
ATOM 1464 O O . ALA A 1 184 ? -6.658 -8.595 9.702 1.00 91.00 184 ALA A O 1
ATOM 1465 N N . TYR A 1 185 ? -8.774 -9.329 9.659 1.00 89.06 185 TYR A N 1
ATOM 1466 C CA . TYR A 1 185 ? -9.124 -8.707 10.929 1.00 89.06 185 TYR A CA 1
ATOM 1467 C C . TYR A 1 185 ? -8.503 -9.464 12.107 1.00 89.06 185 TYR A C 1
ATOM 1469 O O . TYR A 1 185 ? -8.603 -10.686 12.214 1.00 89.06 185 TYR A O 1
ATOM 1477 N N . ALA A 1 186 ? -7.879 -8.719 13.014 1.00 88.94 186 ALA A N 1
ATOM 1478 C CA . ALA A 1 186 ? -7.305 -9.217 14.250 1.00 88.94 186 ALA A CA 1
ATOM 1479 C C . ALA A 1 186 ? -8.066 -8.585 15.430 1.00 88.94 186 ALA A C 1
ATOM 1481 O O . ALA A 1 186 ? -7.863 -7.409 15.724 1.00 88.94 186 ALA A O 1
ATOM 1482 N N . PRO A 1 187 ? -8.948 -9.324 16.128 1.00 86.69 187 PRO A N 1
ATOM 1483 C CA . PRO A 1 187 ? -9.869 -8.739 17.110 1.00 86.69 187 PRO A CA 1
ATOM 1484 C C . PRO A 1 187 ? -9.177 -8.154 18.346 1.00 86.69 187 PRO A C 1
ATOM 1486 O O . PRO A 1 187 ? -9.732 -7.281 19.008 1.00 86.69 187 PRO A O 1
ATOM 1489 N N . SER A 1 188 ? -7.974 -8.627 18.669 1.00 87.69 188 SER A N 1
ATOM 1490 C CA . SER A 1 188 ? -7.179 -8.127 19.785 1.00 87.69 188 SER A CA 1
ATOM 1491 C C . SER A 1 188 ? -5.702 -8.354 19.503 1.00 87.69 188 SER A C 1
ATOM 1493 O O . SER A 1 188 ? -5.277 -9.493 19.304 1.00 87.69 188 SER A O 1
ATOM 1495 N N . VAL A 1 189 ? -4.923 -7.275 19.484 1.00 84.38 189 VAL A N 1
ATOM 1496 C CA . VAL A 1 189 ? -3.473 -7.310 19.303 1.00 84.38 189 VAL A CA 1
ATOM 1497 C C . VAL A 1 189 ? -2.805 -6.481 20.382 1.00 84.38 189 VAL A C 1
ATOM 1499 O O . VAL A 1 189 ? -3.052 -5.280 20.511 1.00 84.38 189 VAL A O 1
ATOM 1502 N N . GLU A 1 190 ? -1.929 -7.135 21.134 1.00 82.75 190 GLU A N 1
ATOM 1503 C CA . GLU A 1 190 ? -1.139 -6.509 22.184 1.00 82.75 190 GLU A CA 1
ATOM 1504 C C . GLU A 1 190 ? 0.063 -5.763 21.601 1.00 82.75 190 GLU A C 1
ATOM 1506 O O . GLU A 1 190 ? 0.737 -6.278 20.711 1.00 82.75 190 GLU A O 1
ATOM 1511 N N . ASN A 1 191 ? 0.357 -4.568 22.112 1.00 75.44 191 ASN A N 1
ATOM 1512 C CA . ASN A 1 191 ? 1.588 -3.843 21.811 1.00 75.44 191 ASN A CA 1
ATOM 1513 C C . ASN A 1 191 ? 2.422 -3.691 23.086 1.00 75.44 191 ASN A C 1
ATOM 1515 O O . ASN A 1 191 ? 1.970 -3.036 24.028 1.00 75.44 191 ASN A O 1
ATOM 1519 N N . PRO A 1 192 ? 3.656 -4.228 23.118 1.00 69.12 192 PRO A N 1
ATOM 1520 C CA . PRO A 1 192 ? 4.506 -4.181 24.306 1.00 69.12 192 PRO A CA 1
ATOM 1521 C C . PRO A 1 192 ? 4.938 -2.759 24.687 1.00 69.12 192 PRO A C 1
ATOM 1523 O O . PRO A 1 192 ? 5.425 -2.544 25.794 1.00 69.12 192 PRO A O 1
ATOM 1526 N N . CYS A 1 193 ? 4.782 -1.784 23.789 1.00 69.62 193 CYS A N 1
ATOM 1527 C CA . CYS A 1 193 ? 5.063 -0.384 24.076 1.00 69.62 193 CYS A CA 1
ATOM 1528 C C . CYS A 1 193 ? 3.941 0.338 24.829 1.00 69.62 193 CYS A C 1
ATOM 1530 O O . CYS A 1 193 ? 4.156 1.453 25.298 1.00 69.62 193 CYS A O 1
ATOM 1532 N N . ARG A 1 194 ? 2.731 -0.228 24.862 1.00 66.88 194 ARG A N 1
ATOM 1533 C CA . ARG A 1 194 ? 1.562 0.381 25.497 1.00 66.88 194 ARG A CA 1
ATOM 1534 C C . ARG A 1 194 ? 1.319 -0.306 26.833 1.00 66.88 194 ARG A C 1
ATOM 1536 O O . ARG A 1 194 ? 1.287 -1.531 26.916 1.00 66.88 194 ARG A O 1
ATOM 1543 N N . HIS A 1 195 ? 1.151 0.479 27.889 1.00 67.88 195 HIS A N 1
ATOM 1544 C CA . HIS A 1 195 ? 0.810 -0.047 29.207 1.00 67.88 195 HIS A CA 1
ATOM 1545 C C . HIS A 1 195 ? -0.714 -0.140 29.378 1.00 67.88 195 HIS A C 1
ATOM 1547 O O . HIS A 1 195 ? -1.472 0.575 28.722 1.00 67.88 195 HIS A O 1
ATOM 1553 N N . SER A 1 196 ? -1.159 -1.063 30.236 1.00 60.50 196 SER A N 1
ATOM 1554 C CA . SER A 1 196 ? -2.575 -1.258 30.582 1.00 60.50 196 SER A CA 1
ATOM 1555 C C . SER A 1 196 ? -3.231 0.066 31.014 1.00 60.50 196 SER A C 1
ATOM 1557 O O . SER A 1 196 ? -2.582 0.826 31.739 1.00 60.50 196 SER A O 1
ATOM 1559 N N . PRO A 1 197 ? -4.488 0.356 30.615 1.00 57.38 197 PRO A N 1
ATOM 1560 C CA . PRO A 1 197 ? -5.455 -0.516 29.924 1.00 57.38 197 PRO A CA 1
ATOM 1561 C C . PRO A 1 197 ? -5.409 -0.480 28.381 1.00 57.38 197 PRO A C 1
ATOM 1563 O O . PRO A 1 197 ? -6.169 -1.196 27.737 1.00 57.38 197 PRO A O 1
ATOM 1566 N N . ASP A 1 198 ? -4.512 0.301 27.773 1.00 68.88 198 ASP A N 1
ATOM 1567 C CA . ASP A 1 198 ? -4.435 0.522 26.316 1.00 68.88 198 ASP A CA 1
ATOM 1568 C C . ASP A 1 198 ? -3.489 -0.442 25.576 1.00 68.88 198 ASP A C 1
ATOM 1570 O O . ASP A 1 198 ? -3.117 -0.212 24.420 1.00 68.88 198 ASP A O 1
ATOM 1574 N N . SER A 1 199 ? -3.073 -1.523 26.239 1.00 74.75 199 SER A N 1
ATOM 1575 C CA . SER A 1 199 ? -2.075 -2.458 25.717 1.00 74.75 199 SER A CA 1
ATOM 1576 C C . SER A 1 199 ? -2.593 -3.342 24.587 1.00 74.75 199 SER A C 1
ATOM 1578 O O . SER A 1 199 ? -1.775 -3.838 23.821 1.00 74.75 199 SER A O 1
ATOM 1580 N N . ALA A 1 200 ? -3.910 -3.531 24.456 1.00 84.12 200 ALA A N 1
ATOM 1581 C CA . ALA A 1 200 ? -4.526 -4.393 23.448 1.00 84.12 200 ALA A CA 1
ATOM 1582 C C . ALA A 1 200 ? -5.638 -3.667 22.686 1.00 84.12 200 ALA A C 1
ATOM 1584 O O . ALA A 1 200 ? -6.487 -3.013 23.290 1.00 84.12 200 ALA A O 1
ATOM 1585 N N . ARG A 1 201 ? -5.648 -3.791 21.354 1.00 85.88 201 ARG A N 1
ATOM 1586 C CA . ARG A 1 201 ? -6.664 -3.173 20.487 1.00 85.88 201 ARG A CA 1
ATOM 1587 C C . ARG A 1 201 ? -7.002 -4.064 19.291 1.00 85.88 201 ARG A C 1
ATOM 1589 O O . ARG A 1 201 ? -6.135 -4.826 18.862 1.00 85.88 201 ARG A O 1
ATOM 1596 N N . PRO A 1 202 ? -8.209 -3.949 18.709 1.00 88.69 202 PRO A N 1
ATOM 1597 C CA . PRO A 1 202 ? -8.480 -4.507 17.392 1.00 88.69 202 PRO A CA 1
ATOM 1598 C C . PRO A 1 202 ? -7.508 -3.956 16.349 1.00 88.69 202 PRO A C 1
ATOM 1600 O O . PRO A 1 202 ? -7.044 -2.817 16.457 1.00 88.69 202 PRO A O 1
ATOM 1603 N N . GLY A 1 203 ? -7.215 -4.744 15.326 1.00 88.94 203 GLY A N 1
ATOM 1604 C CA . GLY A 1 203 ? -6.258 -4.404 14.288 1.00 88.94 203 GLY A CA 1
ATOM 1605 C C . GLY A 1 203 ? -6.540 -5.089 12.961 1.00 88.94 203 GLY A C 1
ATOM 1606 O O . GLY A 1 203 ? -7.385 -5.973 12.850 1.00 88.94 203 GLY A O 1
ATOM 1607 N N . LEU A 1 204 ? -5.780 -4.684 11.952 1.00 89.62 204 LEU A N 1
ATOM 1608 C CA . LEU A 1 204 ? -5.695 -5.340 10.658 1.00 89.62 204 LEU A CA 1
ATOM 1609 C C . LEU A 1 204 ? -4.324 -5.972 10.532 1.00 89.62 204 LEU A C 1
ATOM 1611 O O . LEU A 1 204 ? -3.314 -5.270 10.557 1.00 89.62 204 LEU A O 1
ATOM 1615 N N . ARG A 1 205 ? -4.297 -7.296 10.423 1.00 90.88 205 ARG A N 1
ATOM 1616 C CA . ARG A 1 205 ? -3.101 -8.042 10.068 1.00 90.88 205 ARG A CA 1
ATOM 1617 C C . ARG A 1 205 ? -2.886 -7.927 8.566 1.00 90.88 205 ARG A C 1
ATOM 1619 O O . ARG A 1 205 ? -3.822 -8.115 7.799 1.00 90.88 205 ARG A O 1
ATOM 1626 N N . LEU A 1 206 ? -1.656 -7.628 8.189 1.00 90.81 206 LEU A N 1
ATOM 1627 C CA . LEU A 1 206 ? -1.160 -7.541 6.829 1.00 90.81 206 LEU A CA 1
ATOM 1628 C C . LEU A 1 206 ? 0.000 -8.524 6.705 1.00 90.81 206 LEU A C 1
ATOM 1630 O O . LEU A 1 206 ? 0.998 -8.359 7.401 1.00 90.81 206 LEU A O 1
ATOM 1634 N N . ASP A 1 207 ? -0.107 -9.507 5.825 1.00 92.31 207 ASP A N 1
ATOM 1635 C CA . ASP A 1 207 ? 1.003 -10.366 5.411 1.00 92.31 207 ASP A CA 1
ATOM 1636 C C . ASP A 1 207 ? 1.381 -9.961 3.985 1.00 92.31 207 ASP A C 1
ATOM 1638 O O . ASP A 1 207 ? 0.514 -9.943 3.119 1.00 92.31 207 ASP A O 1
ATOM 1642 N N . GLU A 1 208 ? 2.637 -9.583 3.733 1.00 91.88 208 GLU A N 1
ATOM 1643 C CA . GLU A 1 208 ? 3.045 -8.981 2.459 1.00 91.88 208 GLU A CA 1
ATOM 1644 C C . GLU A 1 208 ? 4.325 -9.577 1.855 1.00 91.88 208 GLU A C 1
ATOM 1646 O O . GLU A 1 208 ? 5.204 -10.123 2.538 1.00 91.88 208 GLU A O 1
ATOM 1651 N N . ALA A 1 209 ? 4.413 -9.457 0.532 1.00 93.75 209 ALA A N 1
ATOM 1652 C CA . ALA A 1 209 ? 5.567 -9.774 -0.291 1.00 93.75 209 ALA A CA 1
ATOM 1653 C C . ALA A 1 209 ? 5.822 -8.631 -1.284 1.00 93.75 209 ALA A C 1
ATOM 1655 O O . ALA A 1 209 ? 4.884 -8.057 -1.842 1.00 93.75 209 ALA A O 1
ATOM 1656 N N . TRP A 1 210 ? 7.096 -8.317 -1.500 1.00 93.12 210 TRP A N 1
ATOM 1657 C CA . TRP A 1 210 ? 7.564 -7.240 -2.366 1.00 93.12 210 TRP A CA 1
ATOM 1658 C C . TRP A 1 210 ? 8.680 -7.740 -3.275 1.00 93.12 210 TRP A C 1
ATOM 1660 O O . TRP A 1 210 ? 9.625 -8.400 -2.833 1.00 93.12 210 TRP A O 1
ATOM 1670 N N . TRP A 1 211 ? 8.581 -7.366 -4.543 1.00 94.38 211 TRP A N 1
ATOM 1671 C CA . TRP A 1 211 ? 9.585 -7.607 -5.566 1.00 94.38 211 TRP A CA 1
ATOM 1672 C C . TRP A 1 211 ? 9.759 -6.362 -6.427 1.00 94.38 211 TRP A C 1
ATOM 1674 O O . TRP A 1 211 ? 8.785 -5.666 -6.719 1.00 94.38 211 TRP A O 1
ATOM 1684 N N . ASP A 1 212 ? 10.978 -6.112 -6.887 1.00 93.38 212 ASP A N 1
ATOM 1685 C CA . ASP A 1 212 ? 11.242 -5.155 -7.955 1.00 93.38 212 ASP A CA 1
ATOM 1686 C C . ASP A 1 212 ? 12.240 -5.719 -8.976 1.00 93.38 212 ASP A C 1
ATOM 1688 O O . ASP A 1 212 ? 13.011 -6.634 -8.687 1.00 93.38 212 ASP A O 1
ATOM 1692 N N . ASN A 1 213 ? 12.219 -5.191 -10.199 1.00 94.00 213 ASN A N 1
ATOM 1693 C CA . ASN A 1 213 ? 13.014 -5.729 -11.305 1.00 94.00 213 ASN A CA 1
ATOM 1694 C C . ASN A 1 213 ? 14.527 -5.467 -11.198 1.00 94.00 213 ASN A C 1
ATOM 1696 O O . ASN A 1 213 ? 15.275 -5.944 -12.051 1.00 94.00 213 ASN A O 1
ATOM 1700 N N . VAL A 1 214 ? 14.977 -4.697 -10.204 1.00 90.62 214 VAL A N 1
ATOM 1701 C CA . VAL A 1 214 ? 16.395 -4.416 -9.950 1.00 90.62 214 VAL A CA 1
ATOM 1702 C C . VAL A 1 214 ? 16.926 -5.315 -8.837 1.00 90.62 214 VAL A C 1
ATOM 1704 O O . VAL A 1 214 ? 17.982 -5.922 -8.998 1.00 90.62 214 VAL A O 1
ATOM 1707 N N . ASN A 1 215 ? 16.193 -5.425 -7.731 1.00 88.06 215 ASN A N 1
ATOM 1708 C CA . ASN A 1 215 ? 16.629 -6.134 -6.528 1.00 88.06 215 ASN A CA 1
ATOM 1709 C C . ASN A 1 215 ? 16.060 -7.557 -6.409 1.00 88.06 215 ASN A C 1
ATOM 1711 O O . ASN A 1 215 ? 16.504 -8.333 -5.564 1.00 88.06 215 ASN A O 1
ATOM 1715 N N . GLY A 1 216 ? 15.078 -7.919 -7.233 1.00 93.06 216 GLY A N 1
ATOM 1716 C CA . GLY A 1 216 ? 14.327 -9.156 -7.071 1.00 93.06 216 GLY A CA 1
ATOM 1717 C C . GLY A 1 216 ? 13.370 -9.086 -5.878 1.00 93.06 216 GLY A C 1
ATOM 1718 O O . GLY A 1 216 ? 12.828 -8.029 -5.561 1.00 93.06 216 GLY A O 1
ATOM 1719 N N . TRP A 1 217 ? 13.132 -10.227 -5.223 1.00 91.81 217 TRP A N 1
ATOM 1720 C CA . TRP A 1 217 ? 12.275 -10.297 -4.037 1.00 91.81 217 TRP A CA 1
ATOM 1721 C C . TRP A 1 217 ? 12.996 -9.690 -2.831 1.00 91.81 217 TRP A C 1
ATOM 1723 O O . TRP A 1 217 ? 13.908 -10.299 -2.274 1.00 91.81 217 TRP A O 1
ATOM 1733 N N . SER A 1 218 ? 12.574 -8.499 -2.415 1.00 87.56 218 SER A N 1
ATOM 1734 C CA . SER A 1 218 ? 13.066 -7.853 -1.194 1.00 87.56 218 SER A CA 1
ATOM 1735 C C . SER A 1 218 ? 12.347 -8.380 0.050 1.00 87.56 218 SER A C 1
ATOM 1737 O O . SER A 1 218 ? 12.918 -8.402 1.143 1.00 87.56 218 SER A O 1
ATOM 1739 N N . ILE A 1 219 ? 11.099 -8.833 -0.112 1.00 87.38 219 ILE A N 1
ATOM 1740 C CA . ILE A 1 219 ? 10.275 -9.440 0.933 1.00 87.38 219 ILE A CA 1
ATOM 1741 C C . ILE A 1 219 ? 9.527 -10.629 0.334 1.00 87.38 219 ILE A C 1
ATOM 1743 O O . ILE A 1 219 ? 8.716 -10.463 -0.572 1.00 87.38 219 ILE A O 1
ATOM 1747 N N . GLY A 1 220 ? 9.737 -11.814 0.900 1.00 92.19 220 GLY A N 1
ATOM 1748 C CA . GLY A 1 220 ? 9.027 -13.025 0.491 1.00 92.19 220 GLY A CA 1
ATOM 1749 C C . GLY A 1 220 ? 9.620 -13.663 -0.760 1.00 92.19 220 GLY A C 1
ATOM 1750 O O . GLY A 1 220 ? 10.788 -13.456 -1.082 1.00 92.19 220 GLY A O 1
ATOM 1751 N N . SER A 1 221 ? 8.823 -14.483 -1.433 1.00 96.38 221 SER A N 1
ATOM 1752 C CA . SER A 1 221 ? 9.162 -15.106 -2.714 1.00 96.38 221 SER A CA 1
ATOM 1753 C C . SER A 1 221 ? 7.894 -15.519 -3.462 1.00 96.38 221 SER A C 1
ATOM 1755 O O . SER A 1 221 ? 6.797 -15.464 -2.910 1.00 96.38 221 SER A O 1
ATOM 1757 N N . GLY A 1 222 ? 8.028 -15.940 -4.717 1.00 97.19 222 GLY A N 1
ATOM 1758 C CA . GLY A 1 222 ? 6.918 -16.456 -5.514 1.00 97.19 222 GLY A CA 1
ATOM 1759 C C . GLY A 1 222 ? 7.348 -16.821 -6.929 1.00 97.19 222 GLY A C 1
ATOM 1760 O O . GLY A 1 222 ? 8.485 -16.549 -7.334 1.00 97.19 222 GLY A O 1
ATOM 1761 N N . ASP A 1 223 ? 6.430 -17.426 -7.677 1.00 97.94 223 ASP A N 1
ATOM 1762 C CA . ASP A 1 223 ? 6.696 -17.883 -9.038 1.00 97.94 223 ASP A CA 1
ATOM 1763 C C . ASP A 1 223 ? 6.853 -16.709 -10.004 1.00 97.94 223 ASP A C 1
ATOM 1765 O O . ASP A 1 223 ? 6.096 -15.735 -9.954 1.00 97.94 223 ASP A O 1
ATOM 1769 N N . MET A 1 224 ? 7.788 -16.843 -10.941 1.00 97.94 224 MET A N 1
ATOM 1770 C CA . MET A 1 224 ? 8.062 -15.860 -11.989 1.00 97.94 224 MET A CA 1
ATOM 1771 C C . MET A 1 224 ? 7.430 -16.289 -13.320 1.00 97.94 224 MET A C 1
ATOM 1773 O O . MET A 1 224 ? 7.455 -17.466 -13.672 1.00 97.94 224 MET A O 1
ATOM 1777 N N . LEU A 1 225 ? 6.920 -15.327 -14.085 1.00 95.62 225 LEU A N 1
ATOM 1778 C CA . LEU A 1 225 ? 6.430 -15.480 -15.452 1.00 95.62 225 LEU A CA 1
ATOM 1779 C C . LEU A 1 225 ? 6.888 -14.269 -16.276 1.00 95.62 225 LEU A C 1
ATOM 1781 O O . LEU A 1 225 ? 6.679 -13.131 -15.868 1.00 95.62 225 LEU A O 1
ATOM 1785 N N . ASP A 1 226 ? 7.542 -14.503 -17.416 1.00 92.50 226 ASP A N 1
ATOM 1786 C CA . ASP A 1 226 ? 8.040 -13.444 -18.312 1.00 92.50 226 ASP A CA 1
ATOM 1787 C C . ASP A 1 226 ? 8.872 -12.352 -17.602 1.00 92.50 226 ASP A C 1
ATOM 1789 O O . ASP A 1 226 ? 8.736 -11.159 -17.868 1.00 92.50 226 ASP A O 1
ATOM 1793 N N . ALA A 1 227 ? 9.757 -12.778 -16.692 1.00 92.62 227 ALA A N 1
ATOM 1794 C CA . ALA A 1 227 ? 10.638 -11.928 -15.879 1.00 92.62 227 ALA A CA 1
ATOM 1795 C C . ALA A 1 227 ? 9.946 -11.016 -14.840 1.00 92.62 227 ALA A C 1
ATOM 1797 O O . ALA A 1 227 ? 10.619 -10.198 -14.213 1.00 92.62 227 ALA A O 1
ATOM 1798 N N . GLU A 1 228 ? 8.650 -11.199 -14.578 1.00 96.12 228 GLU A N 1
ATOM 1799 C CA . GLU A 1 228 ? 7.924 -10.568 -13.465 1.00 96.12 228 GLU A CA 1
ATOM 1800 C C . GLU A 1 228 ? 7.264 -11.643 -12.577 1.00 96.12 228 GLU A C 1
ATOM 1802 O O . GLU A 1 228 ? 7.048 -12.768 -13.027 1.00 96.12 228 GLU A O 1
ATOM 1807 N N . PRO A 1 229 ? 6.936 -11.365 -11.305 1.00 97.81 229 PRO A N 1
ATOM 1808 C CA . PRO A 1 229 ? 6.159 -12.300 -10.500 1.00 97.81 229 PRO A CA 1
ATOM 1809 C C . PRO A 1 229 ? 4.800 -12.597 -11.133 1.00 97.81 229 PRO A C 1
ATOM 1811 O O . PRO A 1 229 ? 4.097 -11.698 -11.583 1.00 97.81 229 PRO A O 1
ATOM 1814 N N . SER A 1 230 ? 4.395 -13.860 -11.133 1.00 96.94 230 SER A N 1
ATOM 1815 C CA . SER A 1 230 ? 3.088 -14.299 -11.636 1.00 96.94 230 SER A CA 1
ATOM 1816 C C . SER A 1 230 ? 1.946 -14.047 -10.642 1.00 96.94 230 SER A C 1
ATOM 1818 O O . SER A 1 230 ? 0.774 -14.042 -11.019 1.00 96.94 230 SER A O 1
ATOM 1820 N N . GLY A 1 231 ? 2.284 -13.856 -9.361 1.00 95.94 231 GLY A N 1
ATOM 1821 C CA . GLY A 1 231 ? 1.338 -13.834 -8.245 1.00 95.94 231 GLY A CA 1
ATOM 1822 C C . GLY A 1 231 ? 0.860 -15.223 -7.798 1.00 95.94 231 GLY A C 1
ATOM 1823 O O . GLY A 1 231 ? -0.013 -15.310 -6.936 1.00 95.94 231 GLY A O 1
ATOM 1824 N N . ALA A 1 232 ? 1.395 -16.307 -8.371 1.00 95.94 232 ALA A N 1
ATOM 1825 C CA . ALA A 1 232 ? 1.167 -17.676 -7.914 1.00 95.94 232 ALA A CA 1
ATOM 1826 C C . ALA A 1 232 ? 2.231 -18.110 -6.891 1.00 95.94 232 ALA A C 1
ATOM 1828 O O . ALA A 1 232 ? 3.365 -17.626 -6.918 1.00 95.94 232 ALA A O 1
ATOM 1829 N N . ASN A 1 233 ? 1.844 -19.022 -5.990 1.00 95.50 233 ASN A N 1
ATOM 1830 C CA . ASN A 1 233 ? 2.715 -19.633 -4.975 1.00 95.50 233 ASN A CA 1
ATOM 1831 C C . ASN A 1 233 ? 3.552 -18.621 -4.170 1.00 95.50 233 ASN A C 1
ATOM 1833 O O . ASN A 1 233 ? 4.702 -18.880 -3.820 1.00 95.50 233 ASN A O 1
ATOM 1837 N N . VAL A 1 234 ? 2.970 -17.451 -3.884 1.00 95.88 234 VAL A N 1
ATOM 1838 C CA . VAL A 1 234 ? 3.638 -16.398 -3.116 1.00 95.88 234 VAL A CA 1
ATOM 1839 C C . VAL A 1 234 ? 3.790 -16.832 -1.661 1.00 95.88 234 VAL A C 1
ATOM 1841 O O . VAL A 1 234 ? 2.820 -17.210 -1.005 1.00 95.88 234 VAL A O 1
ATOM 1844 N N . ILE A 1 235 ? 5.015 -16.741 -1.156 1.00 95.00 235 ILE A N 1
ATOM 1845 C CA . ILE A 1 235 ? 5.363 -16.913 0.251 1.00 95.00 235 ILE A CA 1
ATOM 1846 C C . ILE A 1 235 ? 5.596 -15.519 0.831 1.00 95.00 235 ILE A C 1
ATOM 1848 O O . ILE A 1 235 ? 6.536 -14.823 0.441 1.00 95.00 235 ILE A O 1
ATOM 1852 N N . TYR A 1 236 ? 4.753 -15.108 1.778 1.00 92.88 236 TYR A N 1
ATOM 1853 C CA . TYR A 1 236 ? 4.886 -13.814 2.444 1.00 92.88 236 TYR A CA 1
ATOM 1854 C C . TYR A 1 236 ? 6.138 -13.761 3.321 1.00 92.88 236 TYR A C 1
ATOM 1856 O O . TYR A 1 236 ? 6.432 -14.683 4.083 1.00 92.88 236 TYR A O 1
ATOM 1864 N N . GLY A 1 237 ? 6.894 -12.669 3.200 1.00 86.56 237 GLY A N 1
ATOM 1865 C CA . GLY A 1 237 ? 8.165 -12.493 3.909 1.00 86.56 237 GLY A CA 1
ATOM 1866 C C . GLY A 1 237 ? 8.090 -11.543 5.095 1.00 86.56 237 GLY A C 1
ATOM 1867 O O . GLY A 1 237 ? 8.989 -11.541 5.937 1.00 86.56 237 GLY A O 1
ATOM 1868 N N . ARG A 1 238 ? 7.033 -10.737 5.183 1.00 85.69 238 ARG A N 1
ATOM 1869 C CA . ARG A 1 238 ? 6.803 -9.803 6.281 1.00 85.69 238 ARG A CA 1
ATOM 1870 C C . ARG A 1 238 ? 5.343 -9.861 6.686 1.00 85.69 238 ARG A C 1
ATOM 1872 O O . ARG A 1 238 ? 4.472 -10.062 5.847 1.00 85.69 238 ARG A O 1
ATOM 1879 N N . TRP A 1 239 ? 5.098 -9.644 7.968 1.00 87.50 239 TRP A N 1
ATOM 1880 C CA . TRP A 1 239 ? 3.766 -9.379 8.470 1.00 87.50 239 TRP A CA 1
ATOM 1881 C C . TRP A 1 239 ? 3.773 -8.189 9.425 1.00 87.50 239 TRP A C 1
ATOM 1883 O O . TRP A 1 239 ? 4.775 -7.881 10.076 1.00 87.50 239 TRP A O 1
ATOM 1893 N N . GLY A 1 240 ? 2.636 -7.521 9.517 1.00 85.88 240 GLY A N 1
ATOM 1894 C CA . GLY A 1 240 ? 2.398 -6.418 10.429 1.00 85.88 240 GLY A CA 1
ATOM 1895 C C . GLY A 1 240 ? 0.955 -6.406 10.897 1.00 85.88 240 GLY A C 1
ATOM 1896 O O . GLY A 1 240 ? 0.078 -7.008 10.287 1.00 85.88 240 GLY A O 1
ATOM 1897 N N . VAL A 1 241 ? 0.706 -5.710 11.993 1.00 87.38 241 VAL A N 1
ATOM 1898 C CA . VAL A 1 241 ? -0.625 -5.341 12.451 1.00 87.38 241 VAL A CA 1
ATOM 1899 C C . VAL A 1 241 ? -0.708 -3.827 12.467 1.00 87.38 241 VAL A C 1
ATOM 1901 O O . VAL A 1 241 ? 0.182 -3.153 12.978 1.00 87.38 241 VAL A O 1
ATOM 1904 N N . ILE A 1 242 ? -1.804 -3.295 11.946 1.00 86.44 242 ILE A N 1
ATOM 1905 C CA . ILE A 1 242 ? -2.204 -1.898 12.080 1.00 86.44 242 ILE A CA 1
ATOM 1906 C C . ILE A 1 242 ? -3.348 -1.872 13.090 1.00 86.44 242 ILE A C 1
ATOM 1908 O O . ILE A 1 242 ? -4.429 -2.372 12.791 1.00 86.44 242 ILE A O 1
ATOM 1912 N N . ALA A 1 243 ? -3.128 -1.356 14.296 1.00 85.19 243 ALA A N 1
ATOM 1913 C CA . ALA A 1 243 ? -4.179 -1.329 15.312 1.00 85.19 243 ALA A CA 1
ATOM 1914 C C . ALA A 1 243 ? -5.052 -0.085 15.199 1.00 85.19 243 ALA A C 1
ATOM 1916 O O . ALA A 1 243 ? -4.590 1.002 14.842 1.00 85.19 243 ALA A O 1
ATOM 1917 N N . LYS A 1 244 ? -6.312 -0.239 15.594 1.00 86.56 244 LYS A N 1
ATOM 1918 C CA . LYS A 1 244 ? -7.288 0.839 15.647 1.00 86.56 244 LYS A CA 1
ATOM 1919 C C . LYS A 1 244 ? -6.809 1.968 16.568 1.00 86.56 244 LYS A C 1
ATOM 1921 O O . LYS A 1 244 ? -6.476 1.743 17.734 1.00 86.56 244 LYS A O 1
ATOM 1926 N N . GLY A 1 245 ? -6.717 3.184 16.036 1.00 79.00 245 GLY A N 1
ATOM 1927 C CA . GLY A 1 245 ? -6.168 4.368 16.703 1.00 79.00 245 GLY A CA 1
ATOM 1928 C C . GLY A 1 245 ? -4.695 4.239 17.114 1.00 79.00 245 GLY A C 1
ATOM 1929 O O . GLY A 1 245 ? -4.184 5.100 17.820 1.00 79.00 245 GLY A O 1
ATOM 1930 N N . GLY A 1 246 ? -4.030 3.143 16.739 1.00 74.31 246 GLY A N 1
ATOM 1931 C CA . GLY A 1 246 ? -2.621 2.878 17.009 1.00 74.31 246 GLY A CA 1
ATOM 1932 C C . GLY A 1 246 ? -1.723 3.255 15.836 1.00 74.31 246 GLY A C 1
ATOM 1933 O O . GLY A 1 246 ? -0.554 3.575 16.041 1.00 74.31 246 GLY A O 1
ATOM 1934 N N . GLY A 1 247 ? -2.279 3.256 14.622 1.00 73.44 247 GLY A N 1
ATOM 1935 C CA . GLY A 1 247 ? -1.548 3.574 13.409 1.00 73.44 247 GLY A CA 1
ATOM 1936 C C . GLY A 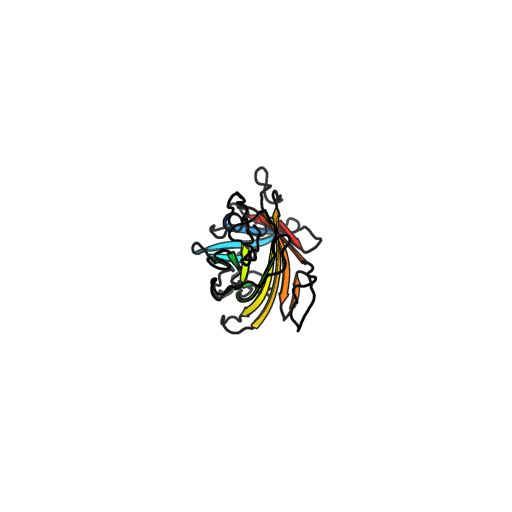1 247 ? -0.851 2.371 12.773 1.00 73.44 247 GLY A C 1
ATOM 1937 O O . GLY A 1 247 ? -0.974 1.230 13.239 1.00 73.44 247 GLY A O 1
ATOM 1938 N N . PRO A 1 248 ? -0.140 2.622 11.663 1.00 69.31 248 PRO A N 1
ATOM 1939 C CA . PRO A 1 248 ? 0.594 1.598 10.932 1.00 69.31 248 PRO A CA 1
ATOM 1940 C C . PRO A 1 248 ? 1.679 0.959 11.801 1.00 69.31 248 PRO A C 1
ATOM 1942 O O . PRO A 1 248 ? 2.401 1.640 12.527 1.00 69.31 248 PRO A O 1
ATOM 1945 N N . GLY A 1 249 ? 1.814 -0.362 11.690 1.00 68.25 249 GLY A N 1
ATOM 1946 C CA . GLY A 1 249 ? 2.911 -1.094 12.316 1.00 68.25 249 GLY A CA 1
ATOM 1947 C C . GLY A 1 249 ? 2.770 -1.323 13.821 1.00 68.25 249 GLY A C 1
ATOM 1948 O O . GLY A 1 249 ? 3.754 -1.672 14.444 1.00 68.25 249 GLY A O 1
ATOM 1949 N N . TRP A 1 250 ? 1.595 -1.182 14.439 1.00 75.19 250 TRP A N 1
ATOM 1950 C CA . TRP A 1 250 ? 1.362 -1.516 15.859 1.00 75.19 250 TRP A CA 1
ATOM 1951 C C . TRP A 1 250 ? 2.240 -2.662 16.406 1.00 75.19 250 TRP A C 1
ATOM 1953 O O . TRP A 1 250 ? 2.946 -2.478 17.396 1.00 75.19 250 TRP A O 1
ATOM 1963 N N . VAL A 1 251 ? 2.299 -3.796 15.696 1.00 76.50 251 VAL A N 1
ATOM 1964 C CA . VAL A 1 251 ? 3.327 -4.841 15.862 1.00 76.50 251 VAL A CA 1
ATOM 1965 C C . VAL A 1 251 ? 3.723 -5.385 14.490 1.00 76.50 251 VAL A C 1
ATOM 1967 O O . VAL A 1 251 ? 2.890 -5.408 13.590 1.00 76.50 251 VAL A O 1
ATOM 1970 N N . GLY A 1 252 ? 4.960 -5.851 14.307 1.00 73.06 252 GLY A N 1
ATOM 1971 C CA . GLY A 1 252 ? 5.374 -6.499 13.064 1.00 73.06 252 GLY A CA 1
ATOM 1972 C C . GLY A 1 252 ? 6.545 -7.468 13.198 1.00 73.06 252 GLY A C 1
ATOM 1973 O O . GLY A 1 252 ? 7.255 -7.537 14.207 1.00 73.06 252 GLY A O 1
ATOM 1974 N N . GLY A 1 253 ? 6.739 -8.252 12.144 1.00 69.19 253 GLY A N 1
ATOM 1975 C CA . GLY A 1 253 ? 7.794 -9.245 12.061 1.00 69.19 253 GLY A CA 1
ATOM 1976 C C . GLY A 1 253 ? 8.234 -9.509 10.628 1.00 69.19 253 GLY A C 1
ATOM 1977 O O . GLY A 1 253 ? 7.480 -9.353 9.669 1.00 69.19 253 GLY A O 1
ATOM 1978 N N . TRP A 1 254 ? 9.479 -9.952 10.499 1.00 63.53 254 TRP A N 1
ATOM 1979 C CA . TRP A 1 254 ? 10.062 -10.404 9.239 1.00 63.53 254 TRP A CA 1
ATOM 1980 C C . TRP A 1 254 ? 10.157 -11.932 9.283 1.00 63.53 254 TRP A C 1
ATOM 1982 O O . TRP A 1 254 ? 10.965 -12.490 10.034 1.00 63.53 254 TRP A O 1
ATOM 1992 N N . GLY A 1 255 ? 9.294 -12.621 8.533 1.00 58.91 255 GLY A N 1
ATOM 1993 C CA . GLY A 1 255 ? 9.160 -14.081 8.552 1.00 58.91 255 GLY A CA 1
ATOM 1994 C C . GLY A 1 255 ? 8.935 -14.652 9.962 1.00 58.91 255 GLY A C 1
ATOM 1995 O O . GLY A 1 255 ? 8.171 -14.107 10.759 1.00 58.91 255 GLY A O 1
ATOM 1996 N N . ASN A 1 256 ? 9.653 -15.729 10.307 1.00 50.44 256 ASN A N 1
ATOM 1997 C CA . ASN A 1 256 ? 9.576 -16.416 11.610 1.00 50.44 256 ASN A CA 1
ATOM 1998 C C . ASN A 1 256 ? 10.234 -15.650 12.784 1.00 50.44 256 ASN A C 1
ATOM 2000 O O . ASN A 1 256 ? 10.614 -16.260 13.786 1.00 50.44 256 ASN A O 1
ATOM 2004 N N . ARG A 1 257 ? 10.430 -14.328 12.683 1.00 51.34 257 ARG A N 1
ATOM 2005 C CA . ARG A 1 257 ? 11.051 -13.514 13.741 1.00 51.34 257 ARG A CA 1
ATOM 2006 C C . ARG A 1 257 ? 10.103 -12.403 14.212 1.00 51.34 257 ARG A C 1
ATOM 2008 O O . ARG A 1 257 ? 10.018 -11.367 13.554 1.00 51.34 257 ARG A O 1
ATOM 2015 N N . PRO A 1 258 ? 9.438 -12.563 15.369 1.00 53.69 258 PRO A N 1
ATOM 2016 C CA . PRO A 1 258 ? 8.700 -11.474 16.003 1.00 53.69 258 PRO A CA 1
ATOM 2017 C C . PRO A 1 258 ? 9.678 -10.585 16.779 1.00 53.69 258 PRO A C 1
ATOM 2019 O O . PRO A 1 258 ? 10.159 -11.027 17.819 1.00 53.69 258 PRO A O 1
ATOM 2022 N N . LYS A 1 259 ? 10.028 -9.377 16.301 1.00 60.69 259 LYS A N 1
ATOM 2023 C CA . LYS A 1 259 ? 10.882 -8.444 17.080 1.00 60.69 259 LYS A CA 1
ATOM 2024 C C . LYS A 1 259 ? 10.652 -6.945 16.854 1.00 60.69 259 LYS A C 1
ATOM 2026 O O . LYS A 1 259 ? 11.373 -6.170 17.480 1.00 60.69 259 LYS A O 1
ATOM 2031 N N . GLU A 1 260 ? 9.698 -6.521 16.026 1.00 67.19 260 GLU A N 1
ATOM 2032 C CA . GLU A 1 260 ? 9.476 -5.096 15.756 1.00 67.19 260 GLU A CA 1
ATOM 2033 C C . GLU A 1 260 ? 8.120 -4.636 16.299 1.00 67.19 260 GLU A C 1
ATOM 2035 O O . GLU A 1 260 ? 7.095 -5.301 16.156 1.00 67.19 260 GLU A O 1
ATOM 2040 N N . SER A 1 261 ? 8.109 -3.504 16.992 1.00 69.62 261 SER A N 1
ATOM 2041 C CA . SER A 1 261 ? 6.882 -2.892 17.504 1.00 69.62 261 SER A CA 1
ATOM 2042 C C . SER A 1 261 ? 6.959 -1.400 17.270 1.00 69.62 261 SER A C 1
ATOM 2044 O O . SER A 1 261 ? 7.989 -0.781 17.541 1.00 69.62 261 SER A O 1
ATOM 2046 N N . PHE A 1 262 ? 5.889 -0.824 16.740 1.00 69.88 262 PHE A N 1
ATOM 2047 C CA . PHE A 1 262 ? 5.832 0.603 16.495 1.00 69.88 262 PHE A CA 1
ATOM 2048 C C . PHE A 1 262 ? 5.041 1.200 17.652 1.00 69.88 262 PHE A C 1
ATOM 2050 O O . PHE A 1 262 ? 3.899 0.828 17.925 1.00 69.88 262 PHE A O 1
ATOM 2057 N N . CYS A 1 263 ? 5.691 2.091 18.387 1.00 70.69 263 CYS A N 1
ATOM 2058 C CA . CYS A 1 263 ? 5.099 2.765 19.524 1.00 70.69 263 CYS A CA 1
ATOM 2059 C C . CYS A 1 263 ? 4.743 4.185 19.100 1.00 70.69 263 CYS A C 1
ATOM 2061 O O . CYS A 1 263 ? 5.617 4.920 18.641 1.00 70.69 263 CYS A O 1
ATOM 2063 N N . LEU A 1 264 ? 3.497 4.598 19.295 1.00 70.12 264 LEU A N 1
ATOM 2064 C CA . LEU A 1 264 ? 3.174 6.022 19.299 1.00 70.12 264 LEU A CA 1
ATOM 2065 C C . LEU A 1 264 ? 3.965 6.697 20.425 1.00 70.12 264 LEU A C 1
ATOM 2067 O O . LEU A 1 264 ? 4.018 6.168 21.536 1.00 70.12 264 LEU A O 1
ATOM 2071 N N . ILE A 1 265 ? 4.597 7.831 20.134 1.00 63.09 265 ILE A N 1
ATOM 2072 C CA . ILE A 1 265 ? 5.073 8.718 21.189 1.00 63.09 265 ILE A CA 1
ATOM 2073 C C . ILE A 1 265 ? 3.841 9.528 21.575 1.00 63.09 265 ILE A C 1
ATOM 2075 O O . ILE A 1 265 ? 3.366 10.333 20.779 1.00 63.09 265 ILE A O 1
ATOM 2079 N N . GLU A 1 266 ? 3.278 9.255 22.748 1.00 53.12 266 GLU A N 1
ATOM 2080 C CA . GLU A 1 266 ? 2.378 10.226 23.362 1.00 53.12 266 GLU A CA 1
ATOM 2081 C C . GLU A 1 266 ? 3.254 11.400 23.800 1.00 53.12 266 GLU A C 1
ATOM 2083 O O . GLU A 1 266 ? 4.211 11.207 24.555 1.00 53.12 266 GLU A O 1
ATOM 2088 N N . GLU A 1 267 ? 3.007 12.568 23.210 1.00 44.06 267 GLU A N 1
ATOM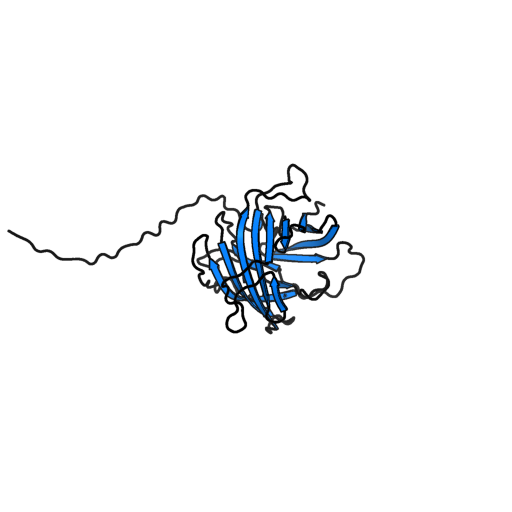 2089 C CA . GLU A 1 267 ? 3.572 13.837 23.679 1.00 44.06 267 GLU A CA 1
ATOM 2090 C C . GLU A 1 267 ? 2.860 14.302 24.951 1.00 44.06 267 GLU A C 1
ATOM 2092 O O . GLU A 1 267 ? 1.616 14.159 25.021 1.00 44.06 267 GLU A O 1
#

Secondary structure (DSSP, 8-state):
-------PPP----------------BGGGTS-TTS-EEEEEEETTEEEEEEEEEEEETTEEEEEEE-S-GGG--PPPPP---SEEEE-S-STT--EEEE-EEE-SSS-GGGPPEEEEEEEEEEEE-TTPPPEEEP-GGG-SSBEEEEESB--SS-EEEEEEEEEE-TTSSSEEEEEEEEEEEEEEEEEE-TTSPTTTTEEEEEEEEEEEEETTTEEEESB--EETTEE-SSS-B--EEEEEETTTEEEEEEEETTEEEEEEEE---

pLDDT: mean 76.67, std 17.45, range [33.31, 97.94]

Organism: NCBI:txid173366

Sequence (267 aa):
MRRELNRPVYVSAHVAACGLISSQRERATDYFLLRDNSTGVLMSGGRRMSRWTIKPVTSTQTDISWSNPDPQKGSPPEPPKVEEWSIRRNCMDGRSFLWLDAYRSDIGIADKSPRFRIGARRTEFRGVDGEWVKLDTSGCGAGGHLYALYDVTTDAYGIRVWGDIYMADGVTVGRRFFWQADLAYAPSVENPCRHSPDSARPGLRLDEAWWDNVNGWSIGSGDMLDAEPSGANVIYGRWGVIAKGGGPGWVGGWGNRPKESFCLIEE